Protein AF-A0A7R9MLK0-F1 (afdb_monomer)

Mean predicted aligned error: 13.43 Å

Nearest PDB structures (foldseek):
  8kgw-assembly1_A  TM=7.387E-01  e=2.659E-05  Homo sapiens
  7yub-assembly1_R  TM=7.533E-01  e=1.545E-02  Homo sapiens
  7ckr-assembly1_A  TM=6.507E-01  e=6.002E-02  Homo sapiens
  8sc1-assembly1_A  TM=6.172E-01  e=3.865E+00  Homo sapiens
  1xfh-assembly1_A  TM=1.903E-01  e=2.204E+00  Pyrococcus horikoshii OT3

Organism: NCBI:txid334625

InterPro domains:
  IPR004156 Organic anion transporter polypeptide [PF03137] (39-251)
  IPR004156 Organic anion transporter polypeptide [PTHR11388] (16-251)
  IPR036259 MFS transporter superfamily [G3DSA:1.20.1250.20] (37-250)
  IPR036259 MFS transporter superfamily [SSF103473] (40-229)

Sequence (251 aa):
MEKSDMSKKIDDCDDREGLSCGIGSWRPEWLQKYATPRVFLINFSLVAIFQGASFTYLIGSMTTLEKKYSFESKISGLILIADNISQMIINPFIGYLATKYNRPMLMAIGEMIVALACFMSAAPFFIYGANYNLNSDRIDRNVSSTSLTDSTYDLCDKTRNISAICAANERSVTKWPAVIILFAASFVNGLGYTAFYTIGLPYIDDNTSKKSSPLYLSFTASLRLLGPSLDSPDISPTDPQWVGAWWIGFV

Secondary structure (DSSP, 8-state):
-HHHHHHHHHHHHHTTTT---SBTTB--HHHHTT-SHHHHHHHHHHHHHHHHHHHHHHHHHHHHHHHHHT--HHHHHHHHHHHHHHHHHHHHHHHHHHHHS-HHHHHHHHHHHHHHHHHHHHHHHHHH-S---S--S---S----------------S-S-HHHHHHH-------HHHHHHHHHHHHHHHHHHHHHHHTHHHHHHHTS-TTTHHHHHHHHHHHHHHHHHH------TT-TTTTTTTTGGG-

Radius of gyration: 26.54 Å; Cα contacts (8 Å, |Δi|>4): 218; chains: 1; bounding box: 61×37×100 Å

Foldseek 3Di:
DVVVVVVVVVVVPVVPPQQFDDDVPGGDPVCSVQSALVNLLVVLLVVLLLVQALVVLLVVLLVLVCVVQVNDVVLVVLLQCLLVVLLVVQLVVLLVVLVVDDLVVLLVVLVVLLLVLLVLLLVVCVVCHLCNDQPPDDPDDDPDDDDDDDDDDDDDDPDDDPVVVVVPDPPRDGNVVSSVSSSVSSNSNSNSVSSSPSRSLVVLCVRDDVVCSVVSVVVSNVSSNCSNVVPDDPDDPPDPCVSVCSSVSSD

Solvent-accessible surface area (backbone atoms only — not comparable to full-atom values): 14453 Å² total; per-residue (Å²): 111,72,70,60,59,53,48,50,57,47,57,71,47,67,78,48,81,80,56,73,40,65,62,91,89,51,59,58,71,83,50,42,80,56,46,43,60,69,52,50,48,53,51,52,37,53,51,28,19,51,70,23,20,44,56,50,43,52,62,65,33,43,73,50,47,30,65,76,39,34,45,60,69,72,54,54,53,54,28,54,50,27,18,58,54,30,28,70,66,42,44,67,57,53,54,54,46,54,77,76,47,64,47,73,58,53,30,53,53,13,52,54,35,29,53,50,16,28,49,39,55,28,38,54,46,76,76,45,46,93,76,60,67,91,82,82,74,76,90,73,91,70,85,74,94,73,89,82,90,82,94,74,86,85,80,70,83,90,85,67,71,58,79,59,60,76,70,69,67,86,74,61,72,55,43,58,70,50,53,51,41,40,27,50,14,30,25,42,23,17,52,11,56,34,27,58,51,76,38,46,54,58,48,48,49,76,59,38,58,89,90,47,25,69,58,55,56,50,50,33,57,54,44,16,72,44,16,53,71,71,71,63,76,97,65,59,94,84,45,82,58,59,76,70,51,69,47,56,75,40,113

pLDDT: mean 74.74, std 20.61, range [33.25, 97.19]

Structure (mmCIF, N/CA/C/O backbone):
data_AF-A0A7R9MLK0-F1
#
_entry.id   AF-A0A7R9MLK0-F1
#
loop_
_atom_site.group_PDB
_atom_site.id
_atom_site.type_symbol
_atom_site.label_atom_id
_atom_site.label_alt_id
_atom_site.label_comp_id
_atom_site.label_asym_id
_atom_site.label_entity_id
_atom_site.label_seq_id
_atom_site.pdbx_PDB_ins_code
_atom_site.Cartn_x
_atom_site.Cartn_y
_atom_site.Cartn_z
_atom_site.occupancy
_atom_site.B_iso_or_equiv
_atom_site.auth_seq_id
_atom_site.auth_comp_id
_atom_site.auth_asym_id
_atom_site.auth_atom_id
_atom_site.pdbx_PDB_model_num
ATOM 1 N N . MET A 1 1 ? -18.825 -7.230 47.828 1.00 44.50 1 MET A N 1
ATOM 2 C CA . MET A 1 1 ? -18.645 -7.984 46.570 1.00 44.50 1 MET A CA 1
ATOM 3 C C . MET A 1 1 ? -19.661 -7.559 45.523 1.00 44.50 1 MET A C 1
ATOM 5 O O . MET A 1 1 ? -19.256 -6.919 44.574 1.00 44.50 1 MET A O 1
ATOM 9 N N . GLU A 1 2 ? -20.961 -7.776 45.714 1.00 38.81 2 GLU A N 1
ATOM 10 C CA . GLU A 1 2 ? -21.986 -7.539 44.675 1.00 38.81 2 GLU A CA 1
ATOM 11 C C . GLU A 1 2 ? -21.920 -6.172 43.946 1.00 38.81 2 GLU A C 1
ATOM 13 O O . GLU A 1 2 ? -21.944 -6.126 42.717 1.00 38.81 2 GLU A O 1
ATOM 18 N N . LYS A 1 3 ? -21.713 -5.056 44.667 1.00 35.72 3 LYS A N 1
ATOM 19 C CA . LYS A 1 3 ? -21.565 -3.723 44.044 1.00 35.72 3 LYS A CA 1
ATOM 20 C C . LYS A 1 3 ? -20.357 -3.572 43.102 1.00 35.72 3 LYS A C 1
ATOM 22 O O . LYS A 1 3 ? -20.440 -2.758 42.189 1.00 35.72 3 LYS A O 1
ATOM 27 N N . SER A 1 4 ? -19.257 -4.313 43.280 1.00 39.78 4 SER A N 1
ATOM 28 C CA . SER A 1 4 ? -18.082 -4.183 42.397 1.00 39.78 4 SER A CA 1
ATOM 29 C C . SER A 1 4 ? -18.245 -4.929 41.074 1.00 39.78 4 SER A C 1
ATOM 31 O O . SER A 1 4 ? -17.779 -4.437 40.051 1.00 39.78 4 SER A O 1
ATOM 33 N N . ASP A 1 5 ? -18.944 -6.067 41.066 1.00 43.00 5 ASP A N 1
ATOM 34 C CA . ASP A 1 5 ? -19.264 -6.769 39.814 1.00 43.00 5 ASP A CA 1
ATOM 35 C C . ASP A 1 5 ? -20.406 -6.080 39.058 1.00 43.00 5 ASP A C 1
ATOM 37 O O . ASP A 1 5 ? -20.413 -6.071 37.829 1.00 43.00 5 ASP A O 1
ATOM 41 N N . MET A 1 6 ? -21.334 -5.435 39.775 1.00 37.84 6 MET A N 1
ATOM 42 C CA . MET A 1 6 ? -22.359 -4.592 39.159 1.00 37.84 6 MET A CA 1
ATOM 43 C C . MET A 1 6 ? -21.775 -3.301 38.564 1.00 37.84 6 MET A C 1
ATOM 45 O O . MET A 1 6 ? -22.178 -2.940 37.466 1.00 37.84 6 MET A O 1
ATOM 49 N N . SER A 1 7 ? -20.788 -2.660 39.212 1.00 39.72 7 SER A N 1
ATOM 50 C CA . SER A 1 7 ? -20.049 -1.534 38.610 1.00 39.72 7 SER A CA 1
ATOM 51 C C . SER A 1 7 ? -19.341 -1.968 37.327 1.00 39.72 7 SER A C 1
ATOM 53 O O . SER A 1 7 ? -19.615 -1.407 36.276 1.00 39.72 7 SER A O 1
ATOM 55 N N . LYS A 1 8 ? -18.553 -3.055 37.376 1.00 40.47 8 LYS A N 1
ATOM 56 C CA . LYS A 1 8 ? -17.896 -3.609 36.180 1.00 40.47 8 LYS A CA 1
ATOM 57 C C . LYS A 1 8 ? -18.872 -3.925 35.052 1.00 40.47 8 LYS A C 1
ATOM 59 O O . LYS A 1 8 ? -18.554 -3.667 33.904 1.00 40.47 8 LYS A O 1
ATOM 64 N N . LYS A 1 9 ? -20.058 -4.463 35.361 1.00 33.81 9 LYS A N 1
ATOM 65 C CA . LYS A 1 9 ? -21.103 -4.728 34.360 1.00 33.81 9 LYS A CA 1
ATOM 66 C C . LYS A 1 9 ? -21.719 -3.470 33.750 1.00 33.81 9 LYS A C 1
ATOM 68 O O . LYS A 1 9 ? -22.300 -3.589 32.678 1.00 33.81 9 LYS A O 1
ATOM 73 N N . ILE A 1 10 ? -21.645 -2.325 34.422 1.00 37.59 10 ILE A N 1
ATOM 74 C CA . ILE A 1 10 ? -22.108 -1.035 33.899 1.00 37.59 10 ILE A CA 1
ATOM 75 C C . ILE A 1 10 ? -20.998 -0.413 33.042 1.00 37.59 10 ILE A C 1
ATOM 77 O O . ILE A 1 10 ? -21.270 -0.055 31.900 1.00 37.59 10 ILE A O 1
ATOM 81 N N . ASP A 1 11 ? -19.750 -0.428 33.523 1.00 37.31 11 ASP A N 1
ATOM 82 C CA . ASP A 1 11 ? -18.566 -0.008 32.758 1.00 37.31 11 ASP A CA 1
ATOM 83 C C . ASP A 1 11 ? -18.437 -0.823 31.444 1.00 37.31 11 ASP A C 1
ATOM 85 O O . ASP A 1 11 ? -18.361 -0.256 30.357 1.00 37.31 11 ASP A O 1
ATOM 89 N N . ASP A 1 12 ? -18.559 -2.159 31.512 1.00 40.62 12 ASP A N 1
ATOM 90 C CA . ASP A 1 12 ? -18.591 -3.069 30.348 1.00 40.62 12 ASP A CA 1
ATOM 91 C C . ASP A 1 12 ? -19.789 -2.818 29.400 1.00 40.62 12 ASP A C 1
ATOM 93 O O . ASP A 1 12 ? -19.849 -3.443 28.338 1.00 40.62 12 ASP A O 1
ATOM 97 N N . CYS A 1 13 ? -20.793 -2.010 29.760 1.00 38.31 13 CYS A N 1
ATOM 98 C CA . CYS A 1 13 ? -21.946 -1.709 28.898 1.00 38.31 13 CYS A CA 1
ATOM 99 C C . CYS A 1 13 ? -21.865 -0.333 28.227 1.00 38.31 13 CYS A C 1
ATOM 101 O O . CYS A 1 13 ? -22.258 -0.242 27.066 1.00 38.31 13 CYS A O 1
ATOM 103 N N . ASP A 1 14 ? -21.331 0.687 28.902 1.00 37.09 14 ASP A N 1
ATOM 104 C CA . ASP A 1 14 ? -21.212 2.053 28.361 1.00 37.09 14 ASP A CA 1
ATOM 105 C C . ASP A 1 14 ? -20.235 2.094 27.162 1.00 37.09 14 ASP A C 1
ATOM 107 O O . ASP A 1 14 ? -20.560 2.601 26.088 1.00 37.09 14 ASP A O 1
ATOM 111 N N . ASP A 1 15 ? -19.099 1.389 27.272 1.00 44.06 15 ASP A N 1
ATOM 112 C CA . ASP A 1 15 ? -18.086 1.233 26.207 1.00 44.06 15 ASP A CA 1
ATOM 113 C C . ASP A 1 15 ? -18.601 0.526 24.925 1.00 44.06 15 ASP A C 1
ATOM 115 O O . ASP A 1 15 ? -17.872 0.412 23.933 1.00 44.06 15 ASP A O 1
ATOM 119 N N . ARG A 1 16 ? -19.842 0.009 24.904 1.00 45.25 16 ARG A N 1
ATOM 120 C CA . ARG A 1 16 ? -20.379 -0.789 23.784 1.00 45.25 16 ARG A CA 1
ATOM 121 C C . ARG A 1 16 ? -21.320 -0.063 22.825 1.00 45.25 16 ARG A C 1
ATOM 123 O O . ARG A 1 16 ? -21.597 -0.630 21.768 1.00 45.25 16 ARG A O 1
ATOM 130 N N . GLU A 1 17 ? -21.749 1.172 23.088 1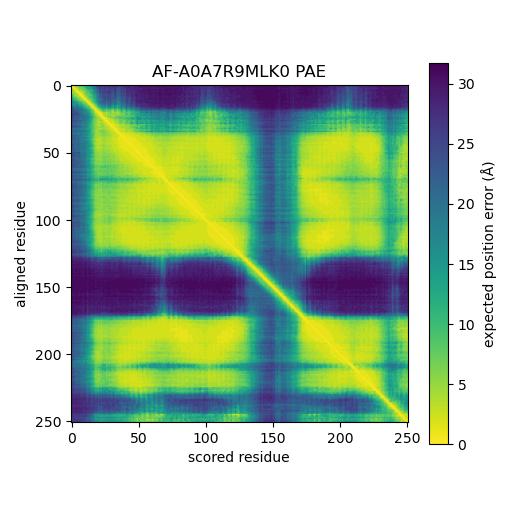.00 43.84 17 GLU A N 1
ATOM 131 C CA . GLU A 1 17 ? -22.670 1.875 22.170 1.00 43.84 17 GLU A CA 1
ATOM 132 C C . GLU A 1 17 ? -22.043 2.220 20.798 1.00 43.84 17 GLU A C 1
ATOM 134 O O . GLU A 1 17 ? -22.749 2.318 19.793 1.00 43.84 17 GLU A O 1
ATOM 139 N N . GLY A 1 18 ? -20.712 2.345 20.711 1.00 53.47 18 GLY A N 1
ATOM 140 C CA . GLY A 1 18 ? -20.010 2.685 19.462 1.00 53.47 18 GLY A CA 1
ATOM 141 C C . GLY A 1 18 ? -19.695 1.508 18.521 1.00 53.47 18 GLY A C 1
ATOM 142 O O . GLY A 1 18 ? -19.463 1.711 17.325 1.00 53.47 18 GLY A O 1
ATOM 143 N N . LEU A 1 19 ? -19.672 0.269 19.023 1.00 61.84 19 LEU A N 1
ATOM 144 C CA . LEU A 1 19 ? -19.097 -0.885 18.316 1.00 61.84 19 LEU A CA 1
ATOM 145 C C . LEU A 1 19 ? -20.140 -1.638 17.476 1.00 61.84 19 LEU A C 1
ATOM 147 O O . LEU A 1 19 ? -20.637 -2.693 17.862 1.00 61.84 19 LEU A O 1
ATOM 151 N N . SER A 1 20 ? -20.440 -1.112 16.284 1.00 67.31 20 SER A N 1
ATOM 152 C CA . SER A 1 20 ? -21.319 -1.768 15.302 1.00 67.31 20 SER A CA 1
ATOM 153 C C . SER A 1 20 ? -20.620 -2.024 13.960 1.00 67.31 20 SER A C 1
ATOM 155 O O . SER A 1 20 ? -20.114 -1.107 13.310 1.00 67.31 20 SER A O 1
ATOM 157 N N . CYS A 1 21 ? -20.611 -3.284 13.521 1.00 70.44 21 CYS A N 1
ATOM 158 C CA . CYS A 1 21 ? -20.049 -3.705 12.238 1.00 70.44 21 CYS A CA 1
ATOM 159 C C . CYS A 1 21 ? -21.105 -3.674 11.123 1.00 70.44 21 CYS A C 1
ATOM 161 O O . CYS A 1 21 ? -22.255 -4.075 11.307 1.00 70.44 21 CYS A O 1
ATOM 163 N N . GLY A 1 22 ? -20.712 -3.226 9.934 1.00 74.81 22 GLY A N 1
ATOM 164 C CA . GLY A 1 22 ? -21.587 -3.166 8.766 1.00 74.81 22 GLY A CA 1
ATOM 165 C C . GLY A 1 22 ? -21.087 -2.181 7.717 1.00 74.81 22 GLY A C 1
ATOM 166 O O . GLY A 1 22 ? -20.106 -1.471 7.935 1.00 74.81 22 GLY A O 1
ATOM 167 N N . ILE A 1 23 ? -21.778 -2.136 6.580 1.00 77.94 23 ILE A N 1
ATOM 168 C CA . ILE A 1 23 ? -21.463 -1.259 5.448 1.00 77.94 23 ILE A CA 1
ATOM 169 C C . ILE A 1 23 ? -22.667 -0.343 5.227 1.00 77.94 23 ILE A C 1
ATOM 171 O O . ILE A 1 23 ? -23.717 -0.771 4.745 1.00 77.94 23 ILE A O 1
ATOM 175 N N . GLY A 1 24 ? -22.534 0.921 5.640 1.00 74.62 24 GLY A N 1
ATOM 176 C CA . GLY A 1 24 ? -23.628 1.895 5.623 1.00 74.62 24 GLY A CA 1
ATOM 177 C C . GLY A 1 24 ? -24.851 1.408 6.412 1.00 74.62 24 GLY A C 1
ATOM 178 O O . GLY A 1 24 ? -24.785 1.208 7.629 1.00 74.62 24 GLY A O 1
ATOM 179 N N . SER A 1 25 ? -25.966 1.217 5.703 1.00 75.75 25 SER A N 1
ATOM 180 C CA . SER A 1 25 ? -27.234 0.715 6.249 1.00 75.75 25 SER A CA 1
ATOM 181 C C . SER A 1 25 ? -27.281 -0.810 6.429 1.00 75.75 25 SER A C 1
ATOM 183 O O . SER A 1 25 ? -28.165 -1.301 7.126 1.00 75.75 25 SER A O 1
ATOM 185 N N . TRP A 1 26 ? -26.363 -1.580 5.829 1.00 79.94 26 TRP A N 1
ATOM 186 C CA . TRP A 1 26 ? -26.359 -3.042 5.945 1.00 79.94 26 TRP A CA 1
ATOM 187 C C . TRP A 1 26 ? -25.566 -3.492 7.176 1.00 79.94 26 TRP A C 1
ATOM 189 O O . TRP A 1 26 ? -24.339 -3.386 7.217 1.00 79.94 26 TRP A O 1
ATOM 199 N N . ARG A 1 27 ? -26.284 -3.967 8.201 1.00 82.19 27 ARG A N 1
ATOM 200 C CA . ARG A 1 27 ? -25.758 -4.272 9.546 1.00 82.19 27 ARG A CA 1
ATOM 201 C C . ARG A 1 27 ? -26.288 -5.618 10.081 1.00 82.19 27 ARG A C 1
ATOM 203 O O . ARG A 1 27 ? -27.023 -5.626 11.066 1.00 82.19 27 ARG A O 1
ATOM 210 N N . PRO A 1 28 ? -25.974 -6.760 9.444 1.00 85.31 28 PRO A N 1
ATOM 211 C CA . PRO A 1 28 ? -26.537 -8.052 9.836 1.00 85.31 28 PRO A CA 1
ATOM 212 C C . PRO A 1 28 ? -26.060 -8.507 11.227 1.00 85.31 28 PRO A C 1
ATOM 214 O O . PRO A 1 28 ? -24.898 -8.328 11.590 1.00 85.31 28 PRO A O 1
ATOM 217 N N . GLU A 1 29 ? -26.947 -9.145 11.995 1.00 79.75 29 GLU A N 1
ATOM 218 C CA . GLU A 1 29 ? -26.699 -9.535 13.396 1.00 79.75 29 GLU A CA 1
ATOM 219 C C . GLU A 1 29 ? -25.495 -10.474 13.567 1.00 79.75 29 GLU A C 1
ATOM 221 O O . GLU A 1 29 ? -24.701 -10.310 14.494 1.00 79.75 29 GLU A O 1
ATOM 226 N N . TRP A 1 30 ? -25.300 -11.414 12.634 1.00 82.81 30 TRP A N 1
ATOM 227 C CA . TRP A 1 30 ? -24.172 -12.353 12.666 1.00 82.81 30 TRP A CA 1
ATOM 228 C C . TRP A 1 30 ? -22.807 -11.653 12.604 1.00 82.81 30 TRP A C 1
ATOM 230 O O . TRP A 1 30 ? -21.832 -12.175 13.144 1.00 82.81 30 TRP A O 1
ATOM 240 N N . LEU A 1 31 ? -22.738 -10.463 11.996 1.00 81.25 31 LEU A N 1
ATOM 241 C CA . LEU A 1 31 ? -21.516 -9.668 11.895 1.00 81.25 31 LEU A CA 1
ATOM 242 C C . LEU A 1 31 ? -21.253 -8.862 13.180 1.00 81.25 31 LEU A C 1
ATOM 244 O O . LEU A 1 31 ? -20.094 -8.655 13.534 1.00 81.25 31 LEU A O 1
ATOM 248 N N . GLN A 1 32 ? -22.293 -8.490 13.940 1.00 82.00 32 GLN A N 1
ATOM 249 C CA . GLN A 1 32 ? -22.129 -7.796 15.232 1.00 82.00 32 GLN A CA 1
ATOM 250 C C . GLN A 1 32 ? -21.389 -8.658 16.264 1.00 82.00 32 GLN A C 1
ATOM 252 O O . GLN A 1 32 ? -20.657 -8.137 17.100 1.00 82.00 32 GLN A O 1
ATOM 257 N N . LYS A 1 33 ? -21.481 -9.991 16.155 1.00 81.62 33 LYS A N 1
ATOM 258 C CA . LYS A 1 33 ? -20.702 -10.937 16.975 1.00 81.62 33 LYS A CA 1
ATOM 259 C C . LYS A 1 33 ? -19.180 -10.740 16.854 1.00 81.62 33 LYS A C 1
ATOM 261 O O . LYS A 1 33 ? -18.440 -11.139 17.751 1.00 81.62 33 LYS A O 1
ATOM 266 N N . TYR A 1 34 ? -18.716 -10.122 15.767 1.00 81.62 34 TYR A N 1
ATOM 267 C CA . TYR A 1 34 ? -17.307 -9.835 15.497 1.00 81.62 34 TYR A CA 1
ATOM 268 C C . TYR A 1 34 ? -16.897 -8.391 15.837 1.00 81.62 34 TYR A C 1
ATOM 270 O O . TYR A 1 34 ? -15.714 -8.068 15.731 1.00 81.62 34 TYR A O 1
ATOM 278 N N . ALA A 1 35 ? -17.823 -7.542 16.304 1.00 80.44 35 ALA A N 1
ATOM 279 C CA . ALA A 1 35 ? -17.584 -6.141 16.666 1.00 80.44 35 ALA A CA 1
ATOM 280 C C . ALA A 1 35 ? -16.815 -5.999 17.996 1.00 80.44 35 ALA A C 1
ATOM 282 O O . ALA A 1 35 ? -17.323 -5.493 18.993 1.00 80.44 35 ALA A O 1
ATOM 283 N N . THR A 1 36 ? -15.570 -6.480 18.030 1.00 84.62 36 THR A N 1
ATOM 284 C CA . THR A 1 36 ? -14.696 -6.412 19.211 1.00 84.62 36 THR A CA 1
ATOM 285 C C . THR A 1 36 ? -13.302 -5.891 18.844 1.00 84.62 36 THR A C 1
ATOM 287 O O . THR A 1 36 ? -12.779 -6.249 17.781 1.00 84.62 36 THR A O 1
ATOM 290 N N . PRO A 1 37 ? -12.626 -5.134 19.732 1.00 82.00 37 PRO A N 1
ATOM 291 C CA . PRO A 1 37 ? -11.263 -4.655 19.482 1.00 82.00 37 PRO A CA 1
ATOM 292 C C . PRO A 1 37 ? -10.248 -5.776 19.215 1.00 82.00 37 PRO A C 1
ATOM 294 O O . PRO A 1 37 ? -9.284 -5.577 18.484 1.00 82.00 37 PRO A O 1
ATOM 297 N N . ARG A 1 38 ? -10.486 -6.987 19.746 1.00 85.50 38 ARG A N 1
ATOM 298 C CA . ARG A 1 38 ? -9.644 -8.172 19.497 1.00 85.50 38 ARG A CA 1
ATOM 299 C C . ARG A 1 38 ? -9.708 -8.635 18.040 1.00 85.50 38 ARG A C 1
ATOM 301 O O . ARG A 1 38 ? -8.675 -8.955 17.463 1.00 85.50 38 ARG A O 1
ATOM 308 N N . VAL A 1 39 ? -10.901 -8.653 17.442 1.00 88.38 39 VAL A N 1
ATOM 309 C CA . VAL A 1 39 ? -11.068 -9.009 16.023 1.00 88.38 39 VAL A CA 1
ATOM 310 C C . VAL A 1 39 ? -10.510 -7.904 15.129 1.00 88.38 39 VAL A C 1
ATOM 312 O O . VAL A 1 39 ? -9.838 -8.222 14.148 1.00 88.38 39 VAL A O 1
ATOM 315 N N . PHE A 1 40 ? -10.697 -6.627 15.489 1.00 88.94 40 PHE A N 1
ATOM 316 C CA . PHE A 1 40 ? -10.033 -5.529 14.781 1.00 88.94 40 PHE A CA 1
ATOM 317 C C . PHE A 1 40 ? -8.509 -5.696 14.803 1.00 88.94 40 PHE A C 1
ATOM 319 O O . PHE A 1 40 ? -7.893 -5.664 13.747 1.00 88.94 40 PHE A O 1
ATOM 326 N N . LEU A 1 41 ? -7.908 -5.948 15.971 1.00 89.94 41 LEU A N 1
ATOM 327 C CA . LEU A 1 41 ? -6.461 -6.126 16.116 1.00 89.94 41 LEU A CA 1
ATOM 328 C C . LEU A 1 41 ? -5.919 -7.268 15.249 1.00 89.94 41 LEU A C 1
ATOM 330 O O . LEU A 1 41 ? -4.881 -7.095 14.616 1.00 89.94 41 LEU A O 1
ATOM 334 N N . ILE A 1 42 ? -6.613 -8.411 15.185 1.00 91.12 42 ILE A N 1
ATOM 335 C CA . ILE A 1 42 ? -6.210 -9.540 14.329 1.00 91.12 42 ILE A CA 1
ATOM 336 C C . ILE A 1 42 ? -6.224 -9.127 12.851 1.00 91.12 42 ILE A C 1
ATOM 338 O O . ILE A 1 42 ? -5.253 -9.380 12.144 1.00 91.12 42 ILE A O 1
ATOM 342 N N . ASN A 1 43 ? -7.274 -8.439 12.392 1.00 91.62 43 ASN A N 1
ATOM 343 C CA . ASN A 1 43 ? -7.345 -7.947 11.013 1.00 91.62 43 ASN A CA 1
ATOM 344 C C . ASN A 1 43 ? -6.282 -6.873 10.738 1.00 91.62 43 ASN A C 1
ATOM 346 O O . ASN A 1 43 ? -5.593 -6.953 9.730 1.00 91.62 43 ASN A O 1
ATOM 350 N N . PHE A 1 44 ? -6.079 -5.926 11.656 1.00 92.44 44 PHE A N 1
ATOM 351 C CA . PHE A 1 44 ? -5.038 -4.902 11.558 1.00 92.44 44 PHE A CA 1
ATOM 352 C C . PHE A 1 44 ? -3.631 -5.517 11.521 1.00 92.44 44 PHE A C 1
ATOM 354 O O . PHE A 1 44 ? -2.787 -5.058 10.764 1.00 92.44 44 PHE A O 1
ATOM 361 N N . SER A 1 45 ? -3.394 -6.601 12.267 1.00 92.06 45 SER A N 1
ATOM 362 C CA . SER A 1 45 ? -2.135 -7.358 12.244 1.00 92.06 45 SER A CA 1
ATOM 363 C C . SER A 1 45 ? -1.936 -8.152 10.949 1.00 92.06 45 SER A C 1
ATOM 365 O O . SER A 1 45 ? -0.812 -8.253 10.469 1.00 92.06 45 SER A O 1
ATOM 367 N N . LEU A 1 46 ? -3.006 -8.697 10.359 1.00 92.12 46 LEU A N 1
ATOM 368 C CA . LEU A 1 46 ? -2.951 -9.349 9.046 1.00 92.12 46 LEU A CA 1
ATOM 369 C C . LEU A 1 46 ? -2.675 -8.330 7.938 1.00 92.12 46 LEU A C 1
ATOM 371 O O . LEU A 1 46 ? -1.748 -8.523 7.157 1.00 92.12 46 LEU A O 1
ATOM 375 N N . VAL A 1 47 ? -3.400 -7.207 7.926 1.00 92.94 47 VAL A N 1
ATOM 376 C CA . VAL A 1 47 ? -3.086 -6.066 7.056 1.00 92.94 47 VAL A CA 1
ATOM 377 C C . VAL A 1 47 ? -1.639 -5.632 7.287 1.00 92.94 47 VAL A C 1
ATOM 379 O O . VAL A 1 47 ? -0.919 -5.468 6.315 1.00 92.94 47 VAL A O 1
ATOM 382 N N . ALA A 1 48 ? -1.158 -5.567 8.536 1.00 92.50 48 ALA A N 1
ATOM 383 C CA . ALA A 1 48 ? 0.216 -5.173 8.860 1.00 92.50 48 ALA A CA 1
ATOM 384 C C . ALA A 1 48 ? 1.295 -6.054 8.218 1.00 92.50 48 ALA A C 1
ATOM 386 O O . ALA A 1 48 ? 2.370 -5.550 7.897 1.00 92.50 48 ALA A O 1
ATOM 387 N N . ILE A 1 49 ? 1.008 -7.336 7.995 1.00 91.31 49 ILE A N 1
ATOM 388 C CA . ILE A 1 49 ? 1.897 -8.276 7.307 1.00 91.31 49 ILE A CA 1
ATOM 389 C C . ILE A 1 49 ? 1.970 -7.941 5.807 1.00 91.31 49 ILE A C 1
ATOM 391 O O . ILE A 1 49 ? 3.073 -7.772 5.288 1.00 91.31 49 ILE A O 1
ATOM 395 N N . PHE A 1 50 ? 0.836 -7.732 5.128 1.00 90.00 50 PHE A N 1
ATOM 396 C CA . PHE A 1 50 ? 0.802 -7.308 3.715 1.00 90.00 50 PHE A CA 1
ATOM 397 C C . PHE A 1 50 ? 1.387 -5.890 3.519 1.00 90.00 50 PHE A C 1
ATOM 399 O O . PHE A 1 50 ? 2.249 -5.674 2.669 1.00 90.00 50 PHE A O 1
ATOM 406 N N . GLN A 1 51 ? 1.033 -4.964 4.415 1.00 90.00 51 GLN A N 1
ATOM 407 C CA . GLN A 1 51 ? 1.594 -3.617 4.627 1.00 90.00 51 GLN A CA 1
ATOM 408 C C . GLN A 1 51 ? 3.124 -3.641 4.836 1.00 90.00 51 GLN A C 1
ATOM 410 O O . GLN A 1 51 ? 3.795 -2.619 4.672 1.00 90.00 51 GLN A O 1
ATOM 415 N N . GLY A 1 52 ? 3.711 -4.782 5.214 1.00 88.56 52 GLY A N 1
ATOM 416 C CA . GLY A 1 52 ? 5.155 -5.039 5.202 1.00 88.56 52 GLY A CA 1
ATOM 417 C C . GLY A 1 52 ? 5.648 -5.626 3.879 1.00 88.56 52 GLY A C 1
ATOM 418 O O . GLY A 1 52 ? 6.527 -5.044 3.244 1.00 88.56 52 GLY A O 1
ATOM 419 N N . ALA A 1 53 ? 5.062 -6.752 3.462 1.00 87.69 53 ALA A N 1
ATOM 420 C CA . ALA A 1 53 ? 5.456 -7.518 2.280 1.00 87.69 53 ALA A CA 1
ATOM 421 C C . ALA A 1 53 ? 5.510 -6.655 1.010 1.00 87.69 53 ALA A C 1
ATOM 423 O O . ALA A 1 53 ? 6.585 -6.487 0.437 1.00 87.69 53 ALA A O 1
ATOM 424 N N . SER A 1 54 ? 4.399 -6.017 0.624 1.00 87.56 54 SER A N 1
ATOM 425 C CA . SER A 1 54 ? 4.306 -5.252 -0.629 1.00 87.56 54 SER A CA 1
ATOM 426 C C . SER A 1 54 ? 5.236 -4.031 -0.659 1.00 87.56 54 SER A C 1
ATOM 428 O O . SER A 1 54 ? 5.736 -3.660 -1.719 1.00 87.56 54 SER A O 1
ATOM 430 N N . PHE A 1 55 ? 5.535 -3.430 0.500 1.00 88.06 55 PHE A N 1
ATOM 431 C CA . PHE A 1 55 ? 6.487 -2.319 0.610 1.00 88.06 55 PHE A CA 1
ATOM 432 C C . PHE A 1 55 ? 7.931 -2.776 0.352 1.00 88.06 55 PHE A C 1
ATOM 434 O O . PHE A 1 55 ? 8.648 -2.173 -0.449 1.00 88.06 55 PHE A O 1
ATOM 441 N N . THR A 1 56 ? 8.363 -3.872 0.983 1.00 87.94 56 THR A N 1
ATOM 442 C CA . THR A 1 56 ? 9.696 -4.441 0.732 1.00 87.94 56 THR A CA 1
ATOM 443 C C . THR A 1 56 ? 9.801 -5.039 -0.669 1.00 87.94 56 THR A C 1
ATOM 445 O O . THR A 1 56 ? 10.852 -4.907 -1.293 1.00 87.94 56 THR A O 1
ATOM 448 N N . TYR A 1 57 ? 8.727 -5.628 -1.198 1.00 85.88 57 TYR A N 1
ATOM 449 C CA . TYR A 1 57 ? 8.684 -6.163 -2.558 1.00 85.88 57 TYR A CA 1
ATOM 450 C C . TYR A 1 57 ? 8.817 -5.060 -3.617 1.00 85.88 57 TYR A C 1
ATOM 452 O O . TYR A 1 57 ? 9.606 -5.197 -4.556 1.00 85.88 57 TYR A O 1
ATOM 460 N N . LEU A 1 58 ? 8.149 -3.915 -3.428 1.00 85.12 58 LEU A N 1
ATOM 461 C CA . LEU A 1 5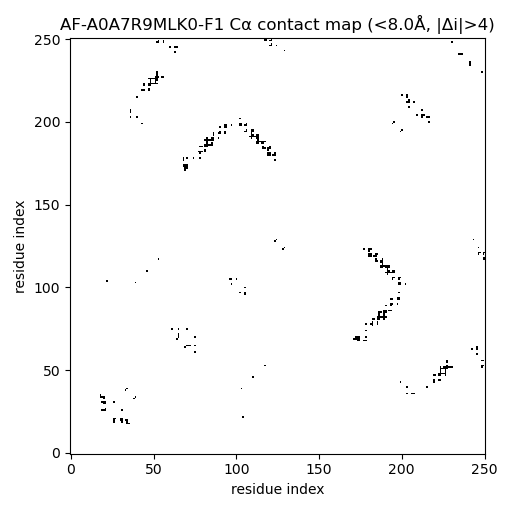8 ? 8.333 -2.727 -4.268 1.00 85.12 58 LEU A CA 1
ATOM 462 C C . LEU A 1 58 ? 9.793 -2.252 -4.253 1.00 85.12 58 LEU A C 1
ATOM 464 O O . LEU A 1 58 ? 10.384 -2.051 -5.309 1.00 85.12 58 LEU A O 1
ATOM 468 N N . ILE A 1 59 ? 10.411 -2.133 -3.075 1.00 87.81 59 ILE A N 1
ATOM 469 C CA . ILE A 1 59 ? 11.813 -1.696 -2.953 1.00 87.81 59 ILE A CA 1
ATOM 470 C C . ILE A 1 59 ? 12.786 -2.718 -3.567 1.00 87.81 59 ILE A C 1
ATOM 472 O O . ILE A 1 59 ? 13.713 -2.326 -4.275 1.00 87.81 59 ILE A O 1
ATOM 476 N N . GLY A 1 60 ? 12.571 -4.018 -3.350 1.00 86.06 60 GLY A N 1
ATOM 477 C CA . GLY A 1 60 ? 13.399 -5.084 -3.924 1.00 86.06 60 GLY A CA 1
ATOM 478 C C . GLY A 1 60 ? 13.307 -5.153 -5.452 1.00 86.06 60 GLY A C 1
ATOM 479 O O . GLY A 1 60 ? 14.324 -5.304 -6.133 1.00 86.06 60 GLY A O 1
ATOM 480 N N . SER A 1 61 ? 12.105 -4.972 -6.004 1.00 85.62 61 SER A N 1
ATOM 481 C CA . SER A 1 61 ? 11.861 -4.991 -7.451 1.00 85.62 61 SER A CA 1
ATOM 482 C C . SER A 1 61 ? 12.342 -3.732 -8.186 1.00 85.62 61 SER A C 1
ATOM 484 O O . SER A 1 61 ? 12.595 -3.823 -9.388 1.00 85.62 61 SER A O 1
ATOM 486 N N . MET A 1 62 ? 12.568 -2.591 -7.514 1.00 87.50 62 MET A N 1
ATOM 487 C CA . MET A 1 62 ? 13.017 -1.341 -8.164 1.00 87.50 62 MET A CA 1
ATOM 488 C C . MET A 1 62 ? 14.256 -1.517 -9.051 1.00 87.50 62 MET A C 1
ATOM 490 O O . MET A 1 62 ? 14.238 -1.087 -10.201 1.00 87.50 62 MET A O 1
ATOM 494 N N . THR A 1 63 ? 15.302 -2.208 -8.587 1.00 86.12 63 THR A N 1
ATOM 495 C CA . THR A 1 63 ? 16.532 -2.400 -9.394 1.00 86.12 63 THR A CA 1
ATOM 496 C C . THR A 1 63 ? 16.334 -3.312 -10.614 1.00 86.12 63 THR A C 1
ATOM 498 O O . THR A 1 63 ? 17.136 -3.296 -11.553 1.00 86.12 63 THR A O 1
ATOM 501 N N . THR A 1 64 ? 15.257 -4.102 -10.624 1.00 85.38 64 THR A N 1
ATOM 502 C CA . THR A 1 64 ? 14.808 -4.905 -11.769 1.00 85.38 64 THR A CA 1
ATOM 503 C C . THR A 1 64 ? 13.930 -4.073 -12.704 1.00 85.38 64 THR A C 1
ATOM 505 O O . THR A 1 64 ? 14.085 -4.163 -13.922 1.00 85.38 64 THR A O 1
ATOM 508 N N . LEU A 1 65 ? 13.067 -3.208 -12.160 1.00 85.56 65 LEU A N 1
ATOM 509 C CA . LEU A 1 65 ? 12.245 -2.257 -12.915 1.00 85.56 65 LEU A CA 1
ATOM 510 C C . LEU A 1 65 ? 13.096 -1.226 -13.671 1.00 85.56 65 LEU A C 1
ATOM 512 O O . LEU A 1 65 ? 12.859 -1.017 -14.860 1.00 85.56 65 LEU A O 1
ATOM 516 N N . GLU A 1 66 ? 14.121 -0.659 -13.026 1.00 86.81 66 GLU A N 1
ATOM 517 C CA . GLU A 1 66 ? 15.122 0.230 -13.639 1.00 86.81 66 GLU A CA 1
ATOM 518 C C . GLU A 1 66 ? 15.725 -0.393 -14.899 1.00 86.81 66 GLU A C 1
ATOM 520 O O . GLU A 1 66 ? 15.722 0.214 -15.970 1.00 86.81 66 GLU A O 1
ATOM 525 N N . LYS A 1 67 ? 16.191 -1.644 -14.787 1.00 83.94 67 LYS A N 1
ATOM 526 C CA . LYS A 1 67 ? 16.795 -2.396 -15.894 1.00 83.94 67 LYS A CA 1
ATOM 527 C C . LYS A 1 67 ? 15.760 -2.749 -16.965 1.00 83.94 67 LYS A C 1
ATOM 529 O O . LYS A 1 67 ? 16.019 -2.524 -18.146 1.00 83.94 67 LYS A O 1
ATOM 534 N N . LYS A 1 68 ? 14.582 -3.258 -16.575 1.00 79.81 68 LYS A N 1
ATOM 535 C CA . LYS A 1 68 ? 13.534 -3.711 -17.511 1.00 79.81 68 LYS A CA 1
ATOM 536 C C . LYS A 1 68 ? 12.889 -2.562 -18.291 1.00 79.81 68 LYS A C 1
ATOM 538 O O . LYS A 1 68 ? 12.541 -2.758 -19.448 1.00 79.81 68 LYS A O 1
ATOM 543 N N . TYR A 1 69 ? 12.726 -1.383 -17.701 1.00 82.75 69 TYR A N 1
ATOM 544 C CA . TYR A 1 69 ? 12.103 -0.227 -18.364 1.00 82.75 69 TYR A CA 1
ATOM 545 C C . TYR A 1 69 ? 13.097 0.891 -18.717 1.00 82.75 69 TYR A C 1
ATOM 547 O O . TYR A 1 69 ? 12.698 1.924 -19.264 1.00 82.75 69 TYR A O 1
ATOM 555 N N . SER A 1 70 ? 14.387 0.652 -18.466 1.00 82.94 70 SER A N 1
ATOM 556 C CA . SER A 1 70 ? 15.523 1.489 -18.869 1.00 82.94 70 SER A CA 1
ATOM 557 C C . SER A 1 70 ? 15.403 2.940 -18.388 1.00 82.94 70 SER A C 1
ATOM 559 O O . SER A 1 70 ? 15.544 3.893 -19.160 1.00 82.94 70 SER A O 1
ATOM 561 N N . PHE A 1 71 ? 15.090 3.114 -17.102 1.00 85.44 71 PHE A N 1
ATOM 562 C CA . PHE A 1 71 ? 15.054 4.424 -16.453 1.00 85.44 71 PHE A CA 1
ATOM 563 C C . PHE A 1 71 ? 16.222 4.616 -15.480 1.00 85.44 71 PHE A C 1
ATOM 565 O O . PHE A 1 71 ? 16.641 3.693 -14.789 1.00 85.44 71 PHE A O 1
ATOM 572 N N . GLU A 1 72 ? 16.749 5.841 -15.447 1.00 88.12 72 GLU A N 1
ATOM 573 C CA . GLU A 1 72 ? 17.786 6.277 -14.507 1.00 88.12 72 GLU A CA 1
ATOM 574 C C . GLU A 1 72 ? 17.258 6.232 -13.063 1.00 88.12 72 GLU A C 1
ATOM 576 O O . GLU A 1 72 ? 16.108 6.602 -12.824 1.00 88.12 72 GLU A O 1
ATOM 581 N N . SER A 1 73 ? 18.101 5.894 -12.079 1.00 90.25 73 SER A N 1
ATOM 582 C CA . SER A 1 73 ? 17.704 5.803 -10.661 1.00 90.25 73 SER A CA 1
ATOM 583 C C . SER A 1 73 ? 17.115 7.088 -10.060 1.00 90.25 73 SER A C 1
ATOM 585 O O . SER A 1 73 ? 16.376 7.052 -9.074 1.00 90.25 73 SER A O 1
ATOM 587 N N . LYS A 1 74 ? 17.365 8.241 -10.691 1.00 93.06 74 LYS A N 1
ATOM 588 C CA . LYS A 1 74 ? 16.680 9.508 -10.403 1.00 93.06 74 LYS A CA 1
ATOM 589 C C . LYS A 1 74 ? 15.159 9.406 -10.585 1.00 93.06 74 LYS A C 1
ATOM 591 O O . LYS A 1 74 ? 14.408 9.987 -9.806 1.00 93.06 74 LYS A O 1
ATOM 596 N N . ILE A 1 75 ? 14.704 8.663 -11.593 1.00 93.06 75 ILE A N 1
ATOM 597 C CA . ILE A 1 75 ? 13.288 8.392 -11.862 1.00 93.06 75 ILE A CA 1
ATOM 598 C C . ILE A 1 75 ? 12.721 7.418 -10.823 1.00 93.06 75 ILE A C 1
ATOM 600 O O . ILE A 1 75 ? 11.619 7.651 -10.339 1.00 93.06 75 ILE A O 1
ATOM 604 N N . SER A 1 76 ? 13.482 6.406 -10.392 1.00 92.44 76 SER A N 1
ATOM 605 C CA . SER A 1 76 ? 13.109 5.509 -9.282 1.00 92.44 76 SER A CA 1
ATOM 606 C C . SER A 1 76 ? 12.834 6.288 -7.998 1.00 92.44 76 SER A C 1
ATOM 608 O O . SER A 1 76 ? 11.811 6.083 -7.351 1.00 92.44 76 SER A O 1
ATOM 610 N N . GLY A 1 77 ? 13.701 7.251 -7.664 1.00 93.12 77 GLY A N 1
ATOM 611 C CA . GLY A 1 77 ? 13.498 8.154 -6.527 1.00 93.12 77 GLY A CA 1
ATOM 612 C C . GLY A 1 77 ? 12.226 9.004 -6.647 1.00 93.12 77 GLY A C 1
ATOM 613 O O . GLY A 1 77 ? 11.539 9.210 -5.649 1.00 93.12 77 GLY A O 1
ATOM 614 N N . LEU A 1 78 ? 11.872 9.443 -7.861 1.00 94.31 78 LEU A N 1
ATOM 615 C CA . LEU A 1 78 ? 10.623 10.168 -8.131 1.00 94.31 78 LEU A CA 1
ATOM 616 C C . LEU A 1 78 ? 9.379 9.263 -8.071 1.00 94.31 78 LEU A C 1
ATOM 618 O O . LEU A 1 78 ? 8.336 9.716 -7.609 1.00 94.31 78 LEU A O 1
ATOM 622 N N . ILE A 1 79 ? 9.478 7.999 -8.497 1.00 94.50 79 ILE A N 1
ATOM 623 C CA . ILE A 1 79 ? 8.408 6.996 -8.354 1.00 94.50 79 ILE A CA 1
ATOM 624 C C . ILE A 1 79 ? 8.182 6.662 -6.877 1.00 94.50 79 ILE A C 1
ATOM 626 O O . ILE A 1 79 ? 7.035 6.544 -6.458 1.00 94.50 79 ILE A O 1
ATOM 630 N N . LEU A 1 80 ? 9.249 6.519 -6.086 1.00 93.00 80 LEU A N 1
ATOM 631 C CA . LEU A 1 80 ? 9.138 6.227 -4.658 1.00 93.00 80 LEU A CA 1
ATOM 632 C C . LEU A 1 80 ? 8.529 7.412 -3.899 1.00 93.00 80 LEU A C 1
ATOM 634 O O . LEU A 1 80 ? 7.487 7.240 -3.286 1.00 93.00 80 LEU A O 1
ATOM 638 N N . ILE A 1 81 ? 9.081 8.629 -4.009 1.00 95.62 81 ILE A N 1
ATOM 639 C CA . ILE A 1 81 ? 8.609 9.798 -3.231 1.00 95.62 81 ILE A CA 1
ATOM 640 C C . ILE A 1 81 ? 7.150 10.213 -3.521 1.00 95.62 81 ILE A C 1
ATOM 642 O O . ILE A 1 81 ? 6.560 10.980 -2.757 1.00 95.62 81 ILE A O 1
ATOM 646 N N . ALA A 1 82 ? 6.544 9.705 -4.599 1.00 96.12 82 ALA A N 1
ATOM 647 C CA . ALA A 1 82 ? 5.136 9.919 -4.923 1.00 96.12 82 ALA A CA 1
ATOM 648 C C . ALA A 1 82 ? 4.186 9.454 -3.801 1.00 96.12 82 ALA A C 1
ATOM 650 O O . ALA A 1 82 ? 3.160 10.103 -3.571 1.00 96.12 82 ALA A O 1
ATOM 651 N N . ASP A 1 83 ? 4.535 8.390 -3.067 1.00 94.88 83 ASP A N 1
ATOM 652 C CA . ASP A 1 83 ? 3.725 7.906 -1.945 1.00 94.88 83 ASP A CA 1
ATOM 653 C C . ASP A 1 83 ? 3.705 8.934 -0.798 1.00 94.88 83 ASP A C 1
ATOM 655 O O . ASP A 1 83 ? 2.633 9.324 -0.340 1.00 94.88 83 ASP A O 1
ATOM 659 N N . ASN A 1 84 ? 4.864 9.465 -0.413 1.00 95.06 84 ASN A N 1
ATOM 660 C CA . ASN A 1 84 ? 5.048 10.475 0.626 1.00 95.06 84 ASN A CA 1
ATOM 661 C C . ASN A 1 84 ? 4.344 11.793 0.261 1.00 95.06 84 ASN A C 1
ATOM 663 O O . ASN A 1 84 ? 3.686 12.399 1.107 1.00 95.06 84 ASN A O 1
ATOM 667 N N . ILE A 1 85 ? 4.420 12.218 -1.007 1.00 96.62 85 ILE A N 1
ATOM 668 C CA . ILE A 1 85 ? 3.698 13.403 -1.502 1.00 96.62 85 ILE A CA 1
ATOM 669 C C . ILE A 1 85 ? 2.183 13.205 -1.350 1.00 96.62 85 ILE A C 1
ATOM 671 O O . ILE A 1 85 ? 1.498 14.087 -0.831 1.00 96.62 85 ILE A O 1
ATOM 675 N N . SER A 1 86 ? 1.655 12.044 -1.752 1.00 96.69 86 SER A N 1
ATOM 676 C CA . SER A 1 86 ? 0.225 11.747 -1.609 1.00 96.69 86 SER A CA 1
ATOM 677 C C . SER A 1 86 ? -0.214 11.689 -0.136 1.00 96.69 86 SER A C 1
ATOM 679 O O . SER A 1 86 ? -1.249 12.265 0.203 1.00 96.69 86 SER A O 1
ATOM 681 N N . GLN A 1 87 ? 0.613 11.112 0.750 1.00 96.12 87 GLN A N 1
ATOM 682 C CA . GLN A 1 87 ? 0.388 11.058 2.198 1.00 96.12 87 GLN A CA 1
ATOM 683 C C . GLN A 1 87 ? 0.283 12.469 2.795 1.00 96.12 87 GLN A C 1
ATOM 685 O O . GLN A 1 87 ? -0.684 12.774 3.494 1.00 96.12 87 GLN A O 1
ATOM 690 N N . MET A 1 88 ? 1.221 13.369 2.471 1.00 95.75 88 MET A N 1
ATOM 691 C CA . MET A 1 88 ? 1.183 14.763 2.940 1.00 95.75 88 MET A CA 1
ATOM 692 C C . MET A 1 88 ? -0.079 15.512 2.486 1.00 95.75 88 MET A C 1
ATOM 694 O O . MET A 1 88 ? -0.599 16.334 3.241 1.00 95.75 88 MET A O 1
ATOM 698 N N . ILE A 1 89 ? -0.586 15.222 1.283 1.00 96.12 89 ILE A N 1
ATOM 699 C CA . ILE A 1 89 ? -1.811 15.835 0.751 1.00 96.12 89 ILE A CA 1
ATOM 700 C C . ILE A 1 89 ? -3.059 15.284 1.454 1.00 96.12 89 ILE A C 1
ATOM 702 O O . ILE A 1 89 ? -3.922 16.062 1.854 1.00 96.12 89 ILE A O 1
ATOM 706 N N . ILE A 1 90 ? -3.181 13.961 1.604 1.00 96.56 90 ILE A N 1
ATOM 707 C CA . ILE A 1 90 ? -4.431 13.319 2.045 1.00 96.56 90 ILE A CA 1
ATOM 708 C C . ILE A 1 90 ? -4.605 13.287 3.571 1.00 96.56 90 ILE A C 1
ATOM 710 O O . ILE A 1 90 ? -5.739 13.307 4.055 1.00 96.56 90 ILE A O 1
ATOM 714 N N . ASN A 1 91 ? -3.512 13.273 4.342 1.00 95.06 91 ASN A N 1
ATOM 715 C CA . ASN A 1 91 ? -3.536 13.136 5.802 1.00 95.06 91 ASN A CA 1
ATOM 716 C C . ASN A 1 91 ? -4.477 14.118 6.539 1.00 95.06 91 ASN A C 1
ATOM 718 O O . ASN A 1 91 ? -5.268 13.644 7.357 1.00 95.06 91 ASN A O 1
ATOM 722 N N . PRO A 1 92 ? -4.503 15.443 6.261 1.00 95.50 92 PRO A N 1
ATOM 723 C CA . PRO A 1 92 ? -5.454 16.344 6.923 1.00 95.50 92 PRO A CA 1
ATOM 724 C C . PRO A 1 92 ? -6.925 16.017 6.608 1.00 95.50 92 PRO A C 1
ATOM 726 O O . PRO A 1 92 ? -7.784 16.147 7.482 1.00 95.50 92 PRO A O 1
ATOM 729 N N . PHE A 1 93 ? -7.229 15.539 5.395 1.00 95.06 93 PHE A N 1
ATOM 730 C CA . PHE A 1 93 ? -8.583 15.116 5.026 1.00 95.06 93 PHE A CA 1
ATOM 731 C C . PHE A 1 93 ? -8.970 13.814 5.733 1.00 95.06 93 PHE A C 1
ATOM 733 O O . PHE A 1 93 ? -10.060 13.727 6.295 1.00 95.06 93 PHE A O 1
ATOM 740 N N . ILE A 1 94 ? -8.072 12.825 5.770 1.00 94.75 94 ILE A N 1
ATOM 741 C CA . ILE A 1 94 ? -8.275 11.558 6.490 1.00 94.75 94 ILE A CA 1
ATOM 742 C C . ILE A 1 94 ? -8.447 11.795 7.996 1.00 94.75 94 ILE A C 1
ATOM 744 O O . ILE A 1 94 ? -9.365 11.230 8.588 1.00 94.75 94 ILE A O 1
ATOM 748 N N . GLY A 1 95 ? -7.655 12.688 8.597 1.00 93.00 95 GLY A N 1
ATOM 749 C CA . GLY A 1 95 ? -7.805 13.096 9.996 1.00 93.00 95 GLY A CA 1
ATOM 750 C C . GLY A 1 95 ? -9.174 13.719 10.291 1.00 93.00 95 GLY A C 1
ATOM 751 O O . GLY A 1 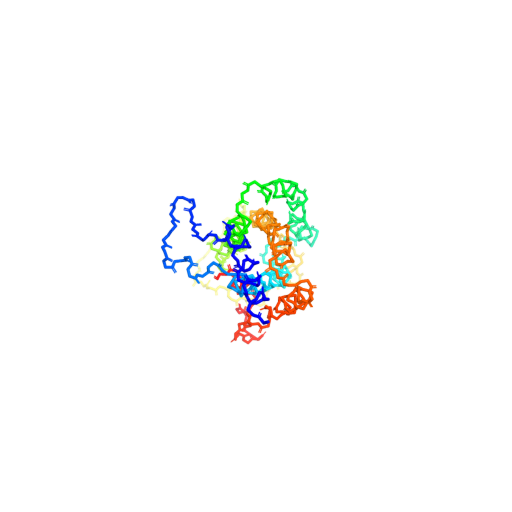95 ? -9.835 13.320 11.248 1.00 93.00 95 GLY A O 1
ATOM 752 N N . TYR A 1 96 ? -9.660 14.627 9.434 1.00 94.38 96 TYR A N 1
ATOM 753 C CA . TYR A 1 96 ? -11.021 15.168 9.550 1.00 94.38 96 TYR A CA 1
ATOM 754 C C . TYR A 1 96 ? -12.091 14.071 9.417 1.00 94.38 96 TYR A C 1
ATOM 756 O O . TYR A 1 96 ? -12.971 13.954 10.274 1.00 94.38 96 TYR A O 1
ATOM 764 N N . LEU A 1 97 ? -12.003 13.224 8.386 1.00 92.56 97 LEU A N 1
ATOM 765 C CA . LEU A 1 97 ? -12.954 12.130 8.161 1.00 92.56 97 LEU A CA 1
ATOM 766 C C . LEU A 1 97 ? -13.005 11.155 9.352 1.00 92.56 97 LEU A C 1
ATOM 768 O O . LEU A 1 97 ? -14.099 10.743 9.740 1.00 92.56 97 LEU A O 1
ATOM 772 N N . ALA A 1 98 ? -11.866 10.854 9.983 1.00 90.62 98 ALA A N 1
ATOM 773 C CA . ALA A 1 98 ? -11.750 9.961 11.141 1.00 90.62 98 ALA A CA 1
ATOM 774 C C . ALA A 1 98 ? -12.442 10.469 12.424 1.00 90.62 98 ALA A C 1
ATOM 776 O O . ALA A 1 98 ? -12.645 9.688 13.356 1.00 90.62 98 ALA A O 1
ATOM 777 N N . THR A 1 99 ? -12.826 11.751 12.471 1.00 89.44 99 THR A N 1
ATOM 778 C CA . THR A 1 99 ? -13.676 12.321 13.537 1.00 89.44 99 THR A CA 1
ATOM 779 C C . THR A 1 99 ? -15.174 12.265 13.231 1.00 89.44 99 THR A C 1
ATOM 781 O O . THR A 1 99 ? -15.986 12.412 14.140 1.00 89.44 99 THR A O 1
ATOM 784 N N . LYS A 1 100 ? -15.552 12.056 11.962 1.00 88.50 100 LYS A N 1
ATOM 785 C CA . LYS A 1 100 ? -16.936 12.170 11.471 1.00 88.50 100 LYS A CA 1
ATOM 786 C C . LYS A 1 100 ? -17.551 10.837 11.030 1.00 88.50 100 LYS A C 1
ATOM 788 O O . LYS A 1 100 ? -18.772 10.701 11.043 1.00 88.50 100 LYS A O 1
ATOM 793 N N . TYR A 1 101 ? -16.730 9.871 10.625 1.00 87.69 101 TYR A N 1
ATOM 794 C CA . TYR A 1 101 ? -17.162 8.571 10.108 1.00 87.69 101 TYR A CA 1
ATOM 795 C C . TYR A 1 101 ? -16.483 7.415 10.853 1.00 87.69 101 TYR A C 1
ATOM 797 O O . TYR A 1 101 ? -15.430 7.582 11.468 1.00 87.69 101 TYR A O 1
ATOM 805 N N . ASN A 1 102 ? -17.076 6.219 10.769 1.00 86.69 102 ASN A N 1
ATOM 806 C CA . ASN A 1 102 ? -16.590 5.014 11.442 1.00 86.69 102 ASN A CA 1
ATOM 807 C C . ASN A 1 102 ? -15.128 4.710 11.072 1.00 86.69 102 ASN A C 1
ATOM 809 O O . ASN A 1 102 ? -14.842 4.267 9.957 1.00 86.69 102 ASN A O 1
ATOM 813 N N . ARG A 1 103 ? -14.215 4.881 12.037 1.00 88.81 103 ARG A N 1
ATOM 814 C CA . ARG A 1 103 ? -12.767 4.680 11.865 1.00 88.81 103 ARG A CA 1
ATOM 815 C C . ARG A 1 103 ? -12.403 3.342 11.174 1.00 88.81 103 ARG A C 1
ATOM 817 O O . ARG A 1 103 ? -11.708 3.401 10.160 1.00 88.81 103 ARG A O 1
ATOM 824 N N . PRO A 1 104 ? -12.925 2.159 11.575 1.00 87.44 104 PRO A N 1
ATOM 825 C CA . PRO A 1 104 ? -12.618 0.902 10.877 1.00 87.44 104 PRO A CA 1
ATOM 826 C C . PRO A 1 104 ? -13.088 0.845 9.415 1.00 87.44 104 PRO A C 1
ATOM 828 O O . PRO A 1 104 ? -12.456 0.185 8.596 1.00 87.44 104 PRO A O 1
ATOM 831 N N . MET A 1 105 ? -14.176 1.543 9.064 1.00 88.56 105 MET A N 1
ATOM 832 C CA . MET A 1 105 ? -14.689 1.579 7.688 1.00 88.56 105 MET A CA 1
ATOM 833 C C . MET A 1 105 ? -13.809 2.454 6.788 1.00 88.56 105 MET A C 1
ATOM 835 O O . MET A 1 105 ? -13.539 2.076 5.652 1.00 88.56 105 MET A O 1
ATOM 839 N N . LEU A 1 106 ? -13.322 3.591 7.298 1.00 91.19 106 LEU A N 1
ATOM 840 C CA . LEU A 1 106 ? -12.355 4.425 6.577 1.00 91.19 106 LEU A CA 1
ATOM 841 C C . LEU A 1 106 ? -11.023 3.697 6.362 1.00 91.19 106 LEU A C 1
ATOM 843 O O . LEU A 1 106 ? -10.462 3.793 5.274 1.00 91.19 106 LEU A O 1
ATOM 847 N N . MET A 1 107 ? -10.549 2.938 7.358 1.00 93.25 107 MET A N 1
ATOM 848 C CA . MET A 1 107 ? -9.374 2.079 7.188 1.00 93.25 107 MET A CA 1
ATOM 849 C C . MET A 1 107 ? -9.607 1.047 6.076 1.00 93.25 107 MET A C 1
ATOM 851 O O . MET A 1 107 ? -8.817 0.988 5.144 1.00 93.25 107 MET A O 1
ATOM 855 N N . ALA A 1 108 ? -10.715 0.296 6.110 1.00 92.00 108 ALA A N 1
ATOM 856 C CA . ALA A 1 108 ? -11.014 -0.713 5.089 1.00 92.00 108 ALA A CA 1
ATOM 857 C C . ALA A 1 108 ? -11.096 -0.132 3.661 1.00 92.00 108 ALA A C 1
ATOM 859 O O . ALA A 1 108 ? -10.641 -0.768 2.713 1.00 92.00 108 ALA A O 1
ATOM 860 N N . ILE A 1 109 ? -11.619 1.090 3.502 1.00 93.88 109 ILE A N 1
ATOM 861 C CA . ILE A 1 109 ? -11.601 1.816 2.219 1.00 93.88 109 ILE A CA 1
ATOM 862 C C . ILE A 1 109 ? -10.162 2.177 1.810 1.00 93.88 109 ILE A C 1
ATOM 864 O O . ILE A 1 109 ? -9.820 2.054 0.636 1.00 93.88 109 ILE A O 1
ATOM 868 N N . GLY A 1 110 ? -9.310 2.571 2.761 1.00 94.94 110 GLY A N 1
ATOM 869 C CA . GLY A 1 110 ? -7.878 2.779 2.535 1.00 94.94 110 GLY A CA 1
ATOM 870 C C . GLY A 1 110 ? -7.173 1.520 2.026 1.00 94.94 110 GLY A C 1
ATOM 871 O O . GLY A 1 110 ? -6.501 1.577 0.999 1.00 94.94 110 GLY A O 1
ATOM 872 N N . GLU A 1 111 ? -7.403 0.366 2.655 1.00 94.00 111 GLU A N 1
ATOM 873 C CA . GLU A 1 111 ? -6.793 -0.903 2.223 1.00 94.00 111 GLU A CA 1
ATOM 874 C C . GLU A 1 111 ? -7.302 -1.372 0.847 1.00 94.00 111 GLU A C 1
ATOM 876 O O . GLU A 1 111 ? -6.543 -1.939 0.064 1.00 94.00 111 GLU A O 1
ATOM 881 N N . MET A 1 112 ? -8.559 -1.079 0.485 1.00 94.75 112 MET A N 1
ATOM 882 C CA . MET A 1 112 ? -9.056 -1.308 -0.883 1.00 94.75 112 MET A CA 1
ATOM 883 C C . MET A 1 112 ? -8.323 -0.449 -1.928 1.00 94.75 112 MET A C 1
ATOM 885 O O . MET A 1 112 ? -8.124 -0.894 -3.058 1.00 94.75 112 MET A O 1
ATOM 889 N N . ILE A 1 113 ? -7.907 0.768 -1.562 1.00 96.31 113 ILE A N 1
ATOM 890 C CA . ILE A 1 113 ? -7.111 1.656 -2.424 1.00 96.31 113 ILE A CA 1
ATOM 891 C C . ILE A 1 113 ? -5.658 1.154 -2.524 1.00 96.31 113 ILE A C 1
ATOM 893 O O . ILE A 1 113 ? -5.094 1.167 -3.617 1.00 96.31 113 ILE A O 1
ATOM 897 N N . VAL A 1 114 ? -5.081 0.637 -1.432 1.00 95.50 114 VAL A N 1
ATOM 898 C CA . VAL A 1 114 ? -3.765 -0.039 -1.431 1.00 95.50 114 VAL A CA 1
ATOM 899 C C . VAL A 1 114 ? -3.783 -1.272 -2.339 1.00 95.50 114 VAL A C 1
ATOM 901 O O . VAL A 1 114 ? -2.930 -1.399 -3.213 1.00 95.50 114 VAL A O 1
ATOM 904 N N . ALA A 1 115 ? -4.794 -2.139 -2.224 1.00 94.00 115 ALA A N 1
ATOM 905 C CA . ALA A 1 115 ? -4.934 -3.313 -3.089 1.00 94.00 115 ALA A CA 1
ATOM 906 C C . ALA A 1 115 ? -5.044 -2.929 -4.579 1.00 94.00 115 ALA A C 1
ATOM 908 O O . ALA A 1 115 ? -4.380 -3.525 -5.428 1.00 94.00 115 ALA A O 1
ATOM 909 N N . LEU A 1 116 ? -5.818 -1.885 -4.905 1.00 94.75 116 LEU A N 1
ATOM 910 C CA . LEU A 1 116 ? -5.878 -1.335 -6.264 1.00 94.75 116 LEU A CA 1
ATOM 911 C C . LEU A 1 116 ? -4.502 -0.835 -6.743 1.00 94.75 116 LEU A C 1
ATOM 913 O O . LEU A 1 116 ? -4.138 -1.067 -7.896 1.00 94.75 116 LEU A O 1
ATOM 917 N N . ALA A 1 117 ? -3.721 -0.194 -5.872 1.00 94.56 117 ALA A N 1
ATOM 918 C CA . ALA A 1 117 ? -2.369 0.262 -6.185 1.00 94.56 117 ALA A CA 1
ATOM 919 C C . ALA A 1 117 ? -1.376 -0.891 -6.423 1.00 94.56 117 ALA A C 1
ATOM 921 O O . ALA A 1 117 ? -0.515 -0.776 -7.299 1.00 94.56 117 ALA A O 1
ATOM 922 N N . CYS A 1 118 ? -1.513 -2.023 -5.725 1.00 91.94 118 CYS A N 1
ATOM 923 C CA . CYS A 1 118 ? -0.748 -3.240 -6.017 1.00 91.94 118 CYS A CA 1
ATOM 924 C C . CYS A 1 118 ? -1.071 -3.767 -7.427 1.00 91.94 118 CYS A C 1
ATOM 926 O O . CYS A 1 118 ? -0.163 -3.917 -8.246 1.00 91.94 118 CYS A O 1
ATOM 928 N N . PHE A 1 119 ? -2.353 -3.899 -7.790 1.00 90.81 119 PHE A N 1
ATOM 929 C CA . PHE A 1 119 ? -2.737 -4.286 -9.157 1.00 90.81 119 PHE A CA 1
ATOM 930 C C . PHE A 1 119 ? -2.267 -3.277 -10.222 1.00 90.81 119 PHE A C 1
ATOM 932 O O . PHE A 1 119 ? -1.831 -3.679 -11.302 1.00 90.81 119 PHE A O 1
ATOM 939 N N . MET A 1 120 ? -2.276 -1.971 -9.925 1.00 90.69 120 MET A N 1
ATOM 940 C CA . MET A 1 120 ? -1.671 -0.949 -10.794 1.00 90.69 120 MET A CA 1
ATOM 941 C C . MET A 1 120 ? -0.143 -1.084 -10.898 1.00 90.69 120 MET A C 1
ATOM 943 O O . MET A 1 120 ? 0.407 -0.811 -11.962 1.00 90.69 12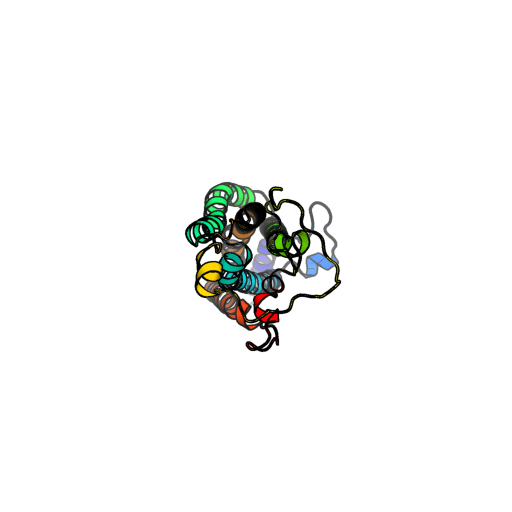0 MET A O 1
ATOM 947 N N . SER A 1 121 ? 0.541 -1.541 -9.846 1.00 88.69 121 SER A N 1
ATOM 948 C CA . SER A 1 121 ? 1.989 -1.812 -9.861 1.00 88.69 121 SER A CA 1
ATOM 949 C C . SER A 1 121 ? 2.333 -3.028 -10.725 1.00 88.69 121 SER A C 1
ATOM 951 O O . SER A 1 121 ? 3.350 -3.015 -11.415 1.00 88.69 121 SER A O 1
ATOM 953 N N . ALA A 1 122 ? 1.461 -4.042 -10.762 1.00 86.69 122 ALA A N 1
ATOM 954 C CA . ALA A 1 122 ? 1.584 -5.199 -11.652 1.00 86.69 122 ALA A CA 1
ATOM 955 C C . ALA A 1 122 ? 1.173 -4.902 -13.113 1.00 86.69 122 ALA A C 1
ATOM 957 O O . ALA A 1 122 ? 1.651 -5.561 -14.040 1.00 86.69 122 ALA A O 1
ATOM 958 N N . ALA A 1 123 ? 0.324 -3.897 -13.362 1.00 85.19 123 ALA A N 1
ATOM 959 C CA . ALA A 1 123 ? -0.202 -3.567 -14.694 1.00 85.19 123 ALA A CA 1
ATOM 960 C C . ALA A 1 123 ? 0.852 -3.417 -15.825 1.00 85.19 123 ALA A C 1
ATOM 962 O O . ALA A 1 123 ? 0.577 -3.886 -16.934 1.00 85.19 123 ALA A O 1
ATOM 963 N N . PRO A 1 124 ? 2.067 -2.861 -15.613 1.00 81.06 124 PRO A N 1
ATOM 964 C CA . PRO A 1 124 ? 3.114 -2.821 -16.637 1.00 81.06 124 PRO A CA 1
ATOM 965 C C . PRO A 1 124 ? 3.573 -4.202 -17.133 1.00 81.06 124 PRO A C 1
ATOM 967 O O . PRO A 1 124 ? 4.061 -4.298 -18.261 1.00 81.06 124 PRO A O 1
ATOM 970 N N . PHE A 1 125 ? 3.412 -5.273 -16.344 1.00 76.88 125 PHE A N 1
ATOM 971 C CA . PHE A 1 125 ? 3.630 -6.643 -16.820 1.00 76.88 125 PHE A CA 1
ATOM 972 C C . PHE A 1 125 ? 2.510 -7.089 -17.765 1.00 76.88 125 PHE A C 1
ATOM 974 O O . PHE A 1 125 ? 2.799 -7.573 -18.854 1.00 76.88 125 PHE A O 1
ATOM 981 N N . PHE A 1 126 ? 1.243 -6.873 -17.406 1.00 75.75 126 PHE A N 1
ATOM 982 C CA . PHE A 1 126 ? 0.105 -7.277 -18.241 1.00 75.75 126 PHE A CA 1
ATOM 983 C C . PHE A 1 126 ? 0.002 -6.483 -19.554 1.00 75.75 126 PHE A C 1
ATOM 985 O O . PHE A 1 126 ? -0.402 -7.037 -20.572 1.00 75.75 126 PHE A O 1
ATOM 992 N N . ILE A 1 127 ? 0.400 -5.205 -19.554 1.00 73.50 127 ILE A N 1
ATOM 993 C CA . ILE A 1 127 ? 0.327 -4.321 -20.732 1.00 73.50 127 ILE A CA 1
ATOM 994 C C . ILE A 1 127 ? 1.474 -4.577 -21.725 1.00 73.50 127 ILE A C 1
ATOM 996 O O . ILE A 1 127 ? 1.255 -4.523 -22.933 1.00 73.50 127 ILE A O 1
ATOM 1000 N N . TYR A 1 128 ? 2.692 -4.853 -21.240 1.00 69.62 128 TYR A N 1
ATOM 1001 C CA . TYR A 1 128 ? 3.887 -5.017 -22.090 1.00 69.62 128 TYR A CA 1
ATOM 1002 C C . TYR A 1 128 ? 4.386 -6.465 -22.213 1.00 69.62 128 TYR A C 1
ATOM 1004 O O . TYR A 1 128 ? 5.253 -6.753 -23.038 1.00 69.62 128 TYR A O 1
ATOM 1012 N N . GLY A 1 129 ? 3.828 -7.381 -21.423 1.00 61.56 129 GLY A N 1
ATOM 1013 C CA . GLY A 1 129 ? 4.142 -8.804 -21.409 1.00 61.56 129 GLY A CA 1
ATOM 1014 C C . GLY A 1 129 ? 5.512 -9.162 -20.821 1.00 61.56 129 GLY A C 1
ATOM 1015 O O . GLY A 1 129 ? 6.297 -8.333 -20.338 1.00 61.56 129 GLY A O 1
ATOM 1016 N N . ALA A 1 130 ? 5.830 -10.455 -20.909 1.00 56.47 130 ALA A N 1
ATOM 1017 C CA . ALA A 1 130 ? 7.196 -10.938 -20.721 1.00 56.47 130 ALA A CA 1
ATOM 1018 C C . ALA A 1 130 ? 8.126 -10.340 -21.796 1.00 56.47 130 ALA A C 1
ATOM 1020 O O . ALA A 1 130 ? 9.150 -9.741 -21.464 1.00 56.47 130 ALA A O 1
ATOM 1021 N N . ASN A 1 131 ? 7.695 -10.410 -23.061 1.00 53.41 131 ASN A N 1
ATOM 1022 C CA . ASN A 1 131 ? 8.467 -10.040 -24.247 1.00 53.41 131 ASN A CA 1
ATOM 1023 C C . ASN A 1 131 ? 8.104 -8.636 -24.758 1.00 53.41 131 ASN A C 1
ATOM 1025 O O . ASN A 1 131 ? 7.611 -8.481 -25.879 1.00 53.41 131 ASN A O 1
ATOM 1029 N N . TYR A 1 132 ? 8.369 -7.605 -23.952 1.00 51.09 132 TYR A N 1
ATOM 1030 C CA . TYR A 1 132 ? 8.367 -6.229 -24.453 1.00 51.09 132 TYR A CA 1
ATOM 1031 C C . TYR A 1 132 ? 9.559 -6.091 -25.426 1.00 51.09 132 TYR A C 1
ATOM 1033 O O . TYR A 1 132 ? 10.719 -6.000 -25.030 1.00 51.09 132 TYR A O 1
ATOM 1041 N N . ASN A 1 133 ? 9.304 -6.224 -26.728 1.00 45.88 133 ASN A N 1
ATOM 1042 C CA . ASN A 1 133 ? 10.396 -6.366 -27.691 1.00 45.88 133 ASN A CA 1
ATOM 1043 C C . ASN A 1 133 ? 11.213 -5.071 -27.811 1.00 45.88 133 ASN A C 1
ATOM 1045 O O . ASN A 1 133 ? 10.670 -3.991 -28.040 1.00 45.88 133 ASN A O 1
ATOM 1049 N N . LEU A 1 134 ? 12.538 -5.210 -27.725 1.00 49.22 134 LEU A N 1
ATOM 1050 C CA . LEU A 1 134 ? 13.525 -4.119 -27.760 1.00 49.22 134 LEU A CA 1
ATOM 1051 C C . LEU A 1 134 ? 13.526 -3.310 -29.077 1.00 49.22 134 LEU A C 1
ATOM 1053 O O . LEU A 1 134 ? 14.112 -2.233 -29.136 1.00 49.22 134 LEU A O 1
ATOM 1057 N N . ASN A 1 135 ? 12.834 -3.797 -30.112 1.00 48.97 135 ASN A N 1
ATOM 1058 C CA . ASN A 1 135 ? 12.957 -3.360 -31.505 1.00 48.97 135 ASN A CA 1
ATOM 1059 C C . ASN A 1 135 ? 11.722 -2.586 -32.016 1.00 48.97 135 ASN A C 1
ATOM 1061 O O . ASN A 1 135 ? 11.234 -2.852 -33.113 1.00 48.97 135 ASN A O 1
ATOM 1065 N N . SER A 1 136 ? 11.197 -1.642 -31.225 1.00 44.34 136 SER A N 1
ATOM 1066 C CA . SER A 1 136 ? 10.043 -0.799 -31.604 1.00 44.34 136 SER A CA 1
ATOM 1067 C C . SER A 1 136 ? 10.395 0.678 -31.860 1.00 44.34 136 SER A C 1
ATOM 1069 O O . SER A 1 136 ? 9.533 1.544 -31.721 1.00 44.34 136 SER A O 1
ATOM 1071 N N . ASP A 1 137 ? 11.627 0.973 -32.282 1.00 45.12 137 ASP A N 1
ATOM 1072 C CA . ASP A 1 137 ? 11.988 2.277 -32.852 1.00 45.12 137 ASP A CA 1
ATOM 1073 C C . ASP A 1 137 ? 12.768 2.106 -34.168 1.00 45.12 137 ASP A C 1
ATOM 1075 O O . ASP A 1 137 ? 13.943 1.756 -34.186 1.00 45.12 137 ASP A O 1
ATOM 1079 N N . ARG A 1 138 ? 12.047 2.353 -35.269 1.00 43.31 138 ARG A N 1
ATOM 1080 C CA . ARG A 1 138 ? 12.512 2.692 -36.629 1.00 43.31 138 ARG A CA 1
ATOM 1081 C C . ARG A 1 138 ? 13.711 1.919 -37.209 1.00 43.31 138 ARG A C 1
ATOM 1083 O O . ARG A 1 138 ? 14.852 2.368 -37.172 1.00 43.31 138 ARG A O 1
ATOM 1090 N N . ILE A 1 139 ? 13.390 0.890 -38.001 1.00 43.31 139 ILE A N 1
ATOM 1091 C CA . ILE A 1 139 ? 14.124 0.665 -39.258 1.00 43.31 139 ILE A CA 1
ATOM 1092 C C . ILE A 1 139 ? 13.724 1.794 -40.221 1.00 43.31 139 ILE A C 1
ATOM 1094 O O . ILE A 1 139 ? 12.722 1.684 -40.935 1.00 43.31 139 ILE A O 1
ATOM 1098 N N . ASP A 1 140 ? 14.483 2.889 -40.229 1.00 38.19 140 ASP A N 1
ATOM 1099 C CA . ASP A 1 140 ? 14.365 3.894 -41.287 1.00 38.19 140 ASP A CA 1
ATOM 1100 C C . ASP A 1 140 ? 14.893 3.320 -42.612 1.00 38.19 140 ASP A C 1
ATOM 1102 O O . ASP A 1 140 ? 15.933 2.662 -42.684 1.00 38.19 140 ASP A O 1
ATOM 1106 N N . ARG A 1 141 ? 14.121 3.510 -43.686 1.00 49.09 141 ARG A N 1
ATOM 1107 C CA . ARG A 1 141 ? 14.336 2.815 -44.962 1.00 49.09 141 ARG A CA 1
ATOM 1108 C C . ARG A 1 141 ? 15.399 3.504 -45.823 1.00 49.09 141 ARG A C 1
ATOM 1110 O O . ARG A 1 141 ? 15.057 4.375 -46.618 1.00 49.09 141 ARG A O 1
ATOM 1117 N N . ASN A 1 142 ? 16.654 3.057 -45.759 1.00 40.41 142 ASN A N 1
ATOM 1118 C CA . ASN A 1 142 ? 17.637 3.352 -46.816 1.00 40.41 142 ASN A CA 1
ATOM 1119 C C . ASN A 1 142 ? 18.631 2.220 -47.155 1.00 40.41 142 ASN A C 1
ATOM 1121 O O . ASN A 1 142 ? 19.615 2.473 -47.848 1.00 40.41 142 ASN A O 1
ATOM 1125 N N . VAL A 1 143 ? 18.369 0.970 -46.746 1.00 42.72 143 VAL A N 1
ATOM 1126 C CA . VAL A 1 143 ? 19.115 -0.185 -47.279 1.00 42.72 143 VAL A CA 1
ATOM 1127 C C . VAL A 1 143 ? 18.706 -0.397 -48.739 1.00 42.72 143 VAL A C 1
ATOM 1129 O O . VAL A 1 143 ? 17.669 -0.994 -49.033 1.00 42.72 143 VAL A O 1
ATOM 1132 N N . SER A 1 144 ? 19.511 0.154 -49.648 1.00 41.22 144 SER A N 1
ATOM 1133 C CA . SER A 1 144 ? 19.360 0.010 -51.096 1.00 41.22 144 SER A CA 1
ATOM 1134 C C . SER A 1 144 ? 19.336 -1.457 -51.522 1.00 41.22 144 SER A C 1
ATOM 1136 O O . SER A 1 144 ? 20.000 -2.306 -50.934 1.00 41.22 144 SER A O 1
ATOM 1138 N N . SER A 1 145 ? 18.563 -1.746 -52.566 1.00 44.00 145 SER A N 1
ATOM 1139 C CA . SER A 1 145 ? 18.238 -3.103 -52.994 1.00 44.00 145 SER A CA 1
ATOM 1140 C C . SER A 1 145 ? 19.456 -3.936 -53.408 1.00 44.00 145 SER A C 1
ATOM 1142 O O . SER A 1 145 ? 20.016 -3.732 -54.484 1.00 44.00 145 SER A O 1
ATOM 1144 N N . THR A 1 146 ? 19.745 -4.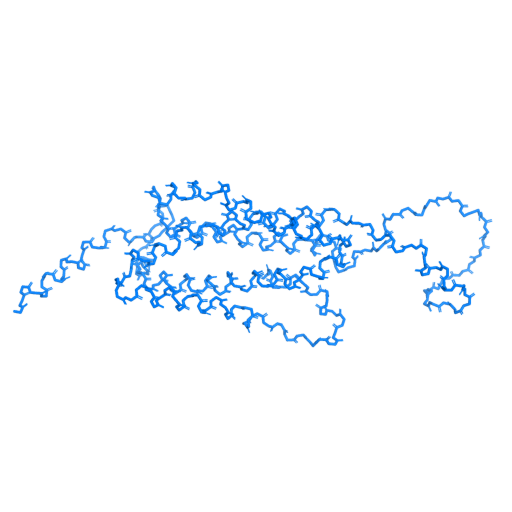987 -52.643 1.00 36.28 146 THR A N 1
ATOM 1145 C CA . THR A 1 146 ? 20.369 -6.207 -53.169 1.00 36.28 146 THR A CA 1
ATOM 1146 C C . THR A 1 146 ? 19.612 -7.419 -52.649 1.00 36.28 146 THR A C 1
ATOM 1148 O O . THR A 1 146 ? 19.544 -7.676 -51.451 1.00 36.28 146 THR A O 1
ATOM 1151 N N . SER A 1 147 ? 19.004 -8.156 -53.572 1.00 43.78 147 SER A N 1
ATOM 1152 C CA . SER A 1 147 ? 18.354 -9.435 -53.308 1.00 43.78 147 SER A CA 1
ATOM 1153 C C . SER A 1 147 ? 19.371 -10.508 -52.931 1.00 43.78 147 SER A C 1
ATOM 1155 O O . SER A 1 147 ? 20.396 -10.607 -53.603 1.00 43.78 147 SER A O 1
ATOM 1157 N N . LEU A 1 148 ? 19.011 -11.393 -52.000 1.00 39.12 148 LEU A N 1
ATOM 1158 C CA . LEU A 1 148 ? 18.981 -12.841 -52.247 1.00 39.12 148 LEU A CA 1
ATOM 1159 C C . LEU A 1 148 ? 18.207 -13.568 -51.133 1.00 39.12 148 LEU A C 1
ATOM 1161 O O . LEU A 1 148 ? 17.909 -13.000 -50.085 1.00 39.12 148 LEU A O 1
ATOM 1165 N N . THR A 1 149 ? 17.823 -14.809 -51.415 1.00 38.91 149 THR A N 1
ATOM 1166 C CA . THR A 1 149 ? 17.095 -15.724 -50.527 1.00 38.91 149 THR A CA 1
ATOM 1167 C C . THR A 1 149 ? 18.015 -16.357 -49.483 1.00 38.91 149 THR A C 1
ATOM 1169 O O . THR A 1 149 ? 19.064 -16.862 -49.869 1.00 38.91 149 THR A O 1
ATOM 1172 N N . ASP A 1 150 ? 17.591 -16.447 -48.218 1.00 33.94 150 ASP A N 1
ATOM 1173 C CA . ASP A 1 150 ? 17.013 -17.691 -47.666 1.00 33.94 150 ASP A CA 1
ATOM 1174 C C . ASP A 1 150 ? 16.321 -17.431 -46.302 1.00 33.94 150 ASP A C 1
ATOM 1176 O O . ASP A 1 150 ? 16.300 -16.297 -45.820 1.00 33.94 150 ASP A O 1
ATOM 1180 N N . SER A 1 151 ? 15.716 -18.458 -45.697 1.00 45.94 151 SER A N 1
ATOM 1181 C CA . SER A 1 151 ? 14.984 -18.396 -44.423 1.00 45.94 151 SER A CA 1
ATOM 1182 C C . SER A 1 151 ? 15.759 -19.046 -43.270 1.00 45.94 151 SER A C 1
ATOM 1184 O O . SER A 1 151 ? 15.591 -20.235 -43.000 1.00 45.94 151 SER A O 1
ATOM 1186 N N . THR A 1 152 ? 16.545 -18.262 -42.528 1.00 33.25 152 THR A N 1
ATOM 1187 C CA . THR A 1 152 ? 17.247 -18.736 -41.319 1.00 33.25 152 THR A CA 1
ATOM 1188 C C . THR A 1 152 ? 17.092 -17.806 -40.117 1.00 33.25 152 THR A C 1
ATOM 1190 O O . THR A 1 152 ? 17.119 -16.582 -40.211 1.00 33.25 152 THR A O 1
ATOM 1193 N N . TYR A 1 153 ? 16.934 -18.434 -38.954 1.00 42.66 153 TYR A N 1
ATOM 1194 C CA . TYR A 1 153 ? 16.901 -17.834 -37.621 1.00 42.66 153 TYR A CA 1
ATOM 1195 C C . TYR A 1 153 ? 18.341 -17.555 -37.165 1.00 42.66 153 TYR A C 1
ATOM 1197 O O . TYR A 1 153 ? 19.056 -18.459 -36.736 1.00 42.66 153 TYR A O 1
ATOM 1205 N N . ASP A 1 154 ? 18.784 -16.307 -37.305 1.00 33.84 154 ASP A N 1
ATOM 1206 C CA . ASP A 1 154 ? 20.208 -15.958 -37.253 1.00 33.84 154 ASP A CA 1
ATOM 1207 C C . ASP A 1 154 ? 20.769 -15.909 -35.812 1.00 33.84 154 ASP A C 1
ATOM 1209 O O . ASP A 1 154 ? 20.835 -14.865 -35.157 1.00 33.84 154 ASP A O 1
ATOM 1213 N N . LEU A 1 155 ? 21.157 -17.077 -35.289 1.00 45.81 155 LEU A N 1
ATOM 1214 C CA . LEU A 1 155 ? 21.779 -17.235 -33.972 1.00 45.81 155 LEU A CA 1
ATOM 1215 C C . LEU A 1 155 ? 23.304 -17.028 -34.056 1.00 45.81 155 LEU A C 1
ATOM 1217 O O . LEU A 1 155 ? 24.073 -17.986 -34.087 1.00 45.81 155 LEU A O 1
ATOM 1221 N N . CYS A 1 156 ? 23.728 -15.762 -34.031 1.00 41.16 156 CYS A N 1
ATOM 1222 C CA . CYS A 1 156 ? 25.123 -15.327 -33.858 1.00 41.16 156 CYS A CA 1
ATOM 1223 C C . CYS A 1 156 ? 26.151 -15.898 -34.862 1.00 41.16 156 CYS A C 1
ATOM 1225 O O . CYS A 1 156 ? 27.045 -16.661 -34.480 1.00 41.16 156 CYS A O 1
ATOM 1227 N N . ASP A 1 157 ? 26.120 -15.421 -36.113 1.00 38.69 157 ASP A N 1
ATOM 1228 C CA . ASP A 1 157 ? 27.291 -15.525 -36.996 1.00 38.69 157 ASP A CA 1
ATOM 1229 C C . ASP A 1 157 ? 28.527 -14.832 -36.378 1.00 38.69 157 ASP A C 1
ATOM 1231 O O . ASP A 1 157 ? 28.445 -13.798 -35.706 1.00 38.69 157 ASP A O 1
ATOM 1235 N N . LYS A 1 158 ? 29.698 -15.437 -36.582 1.00 48.09 158 LYS A N 1
ATOM 1236 C CA . LYS A 1 158 ? 30.892 -15.260 -35.747 1.00 48.09 158 LYS A CA 1
ATOM 1237 C C . LYS A 1 158 ? 31.966 -14.372 -36.383 1.00 48.09 158 LYS A C 1
ATOM 1239 O O . LYS A 1 158 ? 33.100 -14.357 -35.906 1.00 48.09 158 LYS A O 1
ATOM 1244 N N . THR A 1 159 ? 31.649 -13.654 -37.466 1.00 47.06 159 THR A N 1
ATOM 1245 C CA . THR A 1 159 ? 32.644 -12.933 -38.291 1.00 47.06 159 THR A CA 1
ATOM 1246 C C . THR A 1 159 ? 32.213 -11.505 -38.670 1.00 47.06 159 THR A C 1
ATOM 1248 O O . THR A 1 159 ? 32.335 -11.061 -39.809 1.00 47.06 159 THR A O 1
ATOM 1251 N N . ARG A 1 160 ? 31.757 -10.726 -37.680 1.00 43.22 160 ARG A N 1
ATOM 1252 C CA . ARG A 1 160 ? 31.649 -9.253 -37.757 1.00 43.22 160 ARG A CA 1
ATOM 1253 C C . ARG A 1 160 ? 32.371 -8.606 -36.572 1.00 43.22 160 ARG A C 1
ATOM 1255 O O . ARG A 1 160 ? 32.596 -9.261 -35.560 1.00 43.22 160 ARG A O 1
ATOM 1262 N N . ASN A 1 161 ? 32.742 -7.326 -36.679 1.00 46.00 161 ASN A N 1
ATOM 1263 C CA . ASN A 1 161 ? 33.438 -6.592 -35.609 1.00 46.00 161 ASN A CA 1
ATOM 1264 C C . ASN A 1 161 ? 32.516 -6.343 -34.399 1.00 46.00 161 ASN A C 1
ATOM 1266 O O . ASN A 1 161 ? 31.914 -5.276 -34.269 1.00 46.00 161 ASN A O 1
ATOM 1270 N N . ILE A 1 162 ? 32.427 -7.330 -33.501 1.00 50.53 162 ILE A N 1
ATOM 1271 C CA . ILE A 1 162 ? 31.572 -7.312 -32.299 1.00 50.53 162 ILE A CA 1
ATOM 1272 C C . ILE A 1 162 ? 31.854 -6.072 -31.430 1.00 50.53 162 ILE A C 1
ATOM 1274 O O . ILE A 1 162 ? 30.925 -5.437 -30.938 1.00 50.53 162 ILE A O 1
ATOM 1278 N N . SER A 1 163 ? 33.122 -5.660 -31.330 1.00 45.69 163 SER A N 1
ATOM 1279 C CA . SER A 1 163 ? 33.563 -4.466 -30.592 1.00 45.69 163 SER A CA 1
ATOM 1280 C C . SER A 1 163 ? 32.920 -3.152 -31.054 1.00 45.69 163 SER A C 1
ATOM 1282 O O . SER A 1 163 ? 32.763 -2.247 -30.241 1.00 45.69 163 SER A O 1
ATOM 1284 N N . ALA A 1 164 ? 32.528 -3.036 -32.326 1.00 45.50 164 ALA A N 1
ATOM 1285 C CA . ALA A 1 164 ? 31.853 -1.846 -32.844 1.00 45.50 164 ALA A CA 1
ATOM 1286 C C . ALA A 1 164 ? 30.337 -1.885 -32.596 1.00 45.50 164 ALA A C 1
ATOM 1288 O O . ALA A 1 164 ? 29.736 -0.855 -32.308 1.00 45.50 164 ALA A O 1
ATOM 1289 N N . ILE A 1 165 ? 29.718 -3.068 -32.673 1.00 48.50 165 ILE A N 1
ATOM 1290 C CA . ILE A 1 165 ? 28.265 -3.227 -32.508 1.00 48.50 165 ILE A CA 1
ATOM 1291 C C . ILE A 1 165 ? 27.872 -3.073 -31.031 1.00 48.50 165 ILE A C 1
ATOM 1293 O O . ILE A 1 165 ? 26.940 -2.329 -30.730 1.00 48.50 165 ILE A O 1
ATOM 1297 N N . CYS A 1 166 ? 28.636 -3.663 -30.104 1.00 46.88 166 CYS A N 1
ATOM 1298 C CA . CYS A 1 166 ? 28.400 -3.513 -28.661 1.00 46.88 166 CYS A CA 1
ATOM 1299 C C . CYS A 1 166 ? 28.644 -2.085 -28.134 1.00 46.88 166 CYS A C 1
ATOM 1301 O O . CYS A 1 166 ? 28.186 -1.754 -27.048 1.00 46.88 166 CYS A O 1
ATOM 1303 N N . ALA A 1 167 ? 29.344 -1.227 -28.885 1.00 46.03 167 ALA A N 1
ATOM 1304 C CA . ALA A 1 167 ? 29.590 0.166 -28.504 1.00 46.03 167 ALA A CA 1
ATOM 1305 C C . ALA A 1 167 ? 28.550 1.157 -29.067 1.00 46.03 167 ALA A C 1
ATOM 1307 O O . ALA A 1 167 ? 28.518 2.314 -28.648 1.00 46.03 167 ALA A O 1
ATOM 1308 N N . ALA A 1 168 ? 27.729 0.743 -30.040 1.00 44.66 168 ALA A N 1
ATOM 1309 C CA . ALA A 1 168 ? 27.000 1.679 -30.896 1.00 44.66 168 ALA A CA 1
ATOM 1310 C C . ALA A 1 168 ? 25.545 1.969 -30.490 1.00 44.66 168 ALA A C 1
ATOM 1312 O O . ALA A 1 168 ? 25.026 2.997 -30.923 1.00 44.66 168 ALA A O 1
ATOM 1313 N N . ASN A 1 169 ? 24.864 1.103 -29.719 1.00 49.12 169 ASN A N 1
ATOM 1314 C CA . ASN A 1 169 ? 23.408 1.252 -29.545 1.00 49.12 169 ASN A CA 1
ATOM 1315 C C . ASN A 1 169 ? 22.781 0.843 -28.193 1.00 49.12 169 ASN A C 1
ATOM 1317 O O . ASN A 1 169 ? 21.573 0.632 -28.135 1.00 49.12 169 ASN A O 1
ATOM 1321 N N . GLU A 1 170 ? 23.520 0.825 -27.077 1.00 48.09 170 GLU A N 1
ATOM 1322 C CA . GLU A 1 170 ? 22.905 0.723 -25.730 1.00 48.09 170 GLU A CA 1
ATOM 1323 C C . GLU A 1 170 ? 22.299 2.056 -25.231 1.00 48.09 170 GLU A C 1
ATOM 1325 O O . GLU A 1 170 ? 22.301 2.374 -24.043 1.00 48.09 170 GLU A O 1
ATOM 1330 N N . ARG A 1 171 ? 21.709 2.854 -26.134 1.00 48.38 171 ARG A N 1
ATOM 1331 C CA . ARG A 1 171 ? 20.808 3.956 -25.757 1.00 48.38 171 ARG A CA 1
ATOM 1332 C C . ARG A 1 171 ? 19.419 3.391 -25.479 1.00 48.38 171 ARG A C 1
ATOM 1334 O O . ARG A 1 171 ? 18.482 3.582 -26.250 1.00 48.38 171 ARG A O 1
ATOM 1341 N N . SER A 1 172 ? 19.308 2.662 -24.376 1.00 61.00 172 SER A N 1
ATOM 1342 C CA . SER A 1 172 ? 18.080 2.016 -23.924 1.00 61.00 172 SER A CA 1
ATOM 1343 C C . SER A 1 172 ? 17.014 3.062 -23.556 1.00 61.00 172 SER A C 1
ATOM 1345 O O . SER A 1 172 ? 16.981 3.624 -22.466 1.00 61.00 172 SER A O 1
ATOM 1347 N N . VAL A 1 173 ? 16.145 3.387 -24.522 1.00 74.94 173 VAL A N 1
ATOM 1348 C CA . VAL A 1 173 ? 15.173 4.486 -24.398 1.00 74.94 173 VAL A CA 1
ATOM 1349 C C . VAL A 1 173 ? 14.148 4.195 -23.300 1.00 74.94 173 VAL A C 1
ATOM 1351 O O . VAL A 1 173 ? 13.361 3.253 -23.437 1.00 74.94 173 VAL A O 1
ATOM 1354 N N . THR A 1 174 ? 14.120 5.053 -22.275 1.00 80.62 174 THR A N 1
ATOM 1355 C CA . THR A 1 174 ? 13.181 5.058 -21.141 1.00 80.62 174 THR A CA 1
ATOM 1356 C C . THR A 1 174 ? 11.744 4.759 -21.554 1.00 80.62 174 THR A C 1
ATOM 1358 O O . THR A 1 174 ? 11.137 5.492 -22.341 1.00 80.62 174 THR A O 1
ATOM 1361 N N . LYS A 1 175 ? 11.153 3.708 -20.978 1.00 84.38 175 LYS A N 1
ATOM 1362 C CA . LYS A 1 175 ? 9.754 3.331 -21.227 1.00 84.38 175 LYS A CA 1
ATOM 1363 C C . LYS A 1 175 ? 8.811 4.160 -20.351 1.00 84.38 175 LYS A C 1
ATOM 1365 O O . LYS A 1 175 ? 8.203 3.662 -19.407 1.00 84.38 175 LYS A O 1
ATOM 1370 N N . TRP A 1 176 ? 8.681 5.441 -20.702 1.00 86.62 176 TRP A N 1
ATOM 1371 C CA . TRP A 1 176 ? 7.857 6.439 -20.005 1.00 86.62 176 TRP A CA 1
ATOM 1372 C C . TRP A 1 176 ? 6.444 5.979 -19.597 1.00 86.62 176 TRP A C 1
ATOM 1374 O O . TRP A 1 176 ? 6.048 6.307 -18.482 1.00 86.62 176 TRP A O 1
ATOM 1384 N N . PRO A 1 177 ? 5.685 5.194 -20.391 1.00 87.38 177 PRO A N 1
ATOM 1385 C CA . PRO A 1 177 ? 4.388 4.685 -19.942 1.00 87.38 177 PRO A CA 1
ATOM 1386 C C . PRO A 1 177 ? 4.461 3.826 -18.671 1.00 87.38 177 PRO A C 1
ATOM 1388 O O . PRO A 1 177 ? 3.630 3.987 -17.785 1.00 87.38 177 PRO A O 1
ATOM 1391 N N . ALA A 1 178 ? 5.477 2.965 -18.537 1.00 87.50 178 ALA A N 1
ATOM 1392 C CA . ALA A 1 178 ? 5.673 2.160 -17.331 1.00 87.50 178 ALA A CA 1
ATOM 1393 C C . ALA A 1 178 ? 6.061 3.040 -16.132 1.00 87.50 178 ALA A C 1
ATOM 1395 O O . ALA A 1 178 ? 5.518 2.858 -15.048 1.00 87.50 178 ALA A O 1
ATOM 1396 N N . VAL A 1 179 ? 6.916 4.048 -16.342 1.00 91.00 179 VAL A N 1
ATOM 1397 C CA . VAL A 1 179 ? 7.256 5.065 -15.326 1.00 91.00 179 VAL A CA 1
ATOM 1398 C C . VAL A 1 179 ? 6.005 5.803 -14.834 1.00 91.00 179 VAL A C 1
ATOM 1400 O O . VAL A 1 179 ? 5.835 5.974 -13.631 1.00 91.00 179 VAL A O 1
ATOM 1403 N N . ILE A 1 180 ? 5.109 6.205 -15.741 1.00 92.88 180 ILE A N 1
ATOM 1404 C CA . ILE A 1 180 ? 3.858 6.904 -15.405 1.00 92.88 180 ILE A CA 1
ATOM 1405 C C . ILE A 1 180 ? 2.908 5.990 -14.622 1.00 92.88 180 ILE A C 1
ATOM 1407 O O . ILE A 1 180 ? 2.338 6.430 -13.625 1.00 92.88 180 ILE A O 1
ATOM 1411 N N . ILE A 1 181 ? 2.761 4.724 -15.028 1.00 92.69 181 ILE A N 1
ATOM 1412 C CA . ILE A 1 181 ? 1.919 3.747 -14.319 1.00 92.69 181 ILE A CA 1
ATOM 1413 C C . ILE A 1 181 ? 2.471 3.471 -12.914 1.00 92.69 181 ILE A C 1
ATOM 1415 O O . ILE A 1 181 ? 1.708 3.520 -11.955 1.00 92.69 181 ILE A O 1
ATOM 1419 N N . LEU A 1 182 ? 3.783 3.253 -12.771 1.00 92.69 182 LEU A N 1
ATOM 1420 C CA . LEU A 1 182 ? 4.430 3.018 -11.475 1.00 92.69 182 LEU A CA 1
ATOM 1421 C C . LEU A 1 182 ? 4.346 4.248 -10.558 1.00 92.69 182 LEU A C 1
ATOM 1423 O O . LEU A 1 182 ? 4.020 4.108 -9.384 1.00 92.69 182 LEU A O 1
ATOM 1427 N N . PHE A 1 183 ? 4.563 5.459 -11.083 1.00 95.62 183 PHE A N 1
ATOM 1428 C CA . PHE A 1 183 ? 4.382 6.703 -10.324 1.00 95.62 183 PHE A CA 1
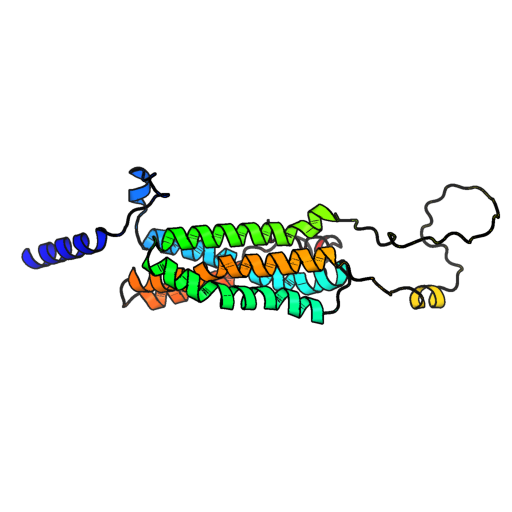ATOM 1429 C C . PHE A 1 183 ? 2.930 6.867 -9.849 1.00 95.62 183 PHE A C 1
ATOM 1431 O O . PHE A 1 183 ? 2.686 7.185 -8.685 1.00 95.62 183 PHE A O 1
ATOM 1438 N N . ALA A 1 184 ? 1.956 6.615 -10.731 1.00 96.38 184 ALA A N 1
ATOM 1439 C CA . ALA A 1 184 ? 0.539 6.658 -10.381 1.00 96.38 184 ALA A CA 1
ATOM 1440 C C . ALA A 1 184 ? 0.174 5.586 -9.342 1.00 96.38 184 ALA A C 1
ATOM 1442 O O . ALA A 1 184 ? -0.588 5.875 -8.425 1.00 96.38 184 ALA A O 1
ATOM 1443 N N . ALA A 1 185 ? 0.745 4.382 -9.440 1.00 95.19 185 ALA A N 1
ATOM 1444 C CA . ALA A 1 185 ? 0.552 3.313 -8.468 1.00 95.19 185 ALA A CA 1
ATOM 1445 C C . ALA A 1 185 ? 1.115 3.693 -7.087 1.00 95.19 185 ALA A C 1
ATOM 1447 O O . ALA A 1 185 ? 0.373 3.639 -6.111 1.00 95.19 185 ALA A O 1
ATOM 1448 N N . SER A 1 186 ? 2.357 4.184 -6.993 1.00 95.44 186 SER A N 1
ATOM 1449 C CA . SER A 1 186 ? 2.927 4.707 -5.737 1.00 95.44 186 SER A CA 1
ATOM 1450 C C . SER A 1 186 ? 2.087 5.833 -5.128 1.00 95.44 186 SER A C 1
ATOM 1452 O O . SER A 1 186 ? 1.860 5.857 -3.918 1.00 95.44 186 SER A O 1
ATOM 1454 N N . PHE A 1 187 ? 1.589 6.756 -5.958 1.00 97.19 187 PHE A N 1
ATOM 1455 C CA . PHE A 1 187 ? 0.737 7.854 -5.502 1.00 97.19 187 PHE A CA 1
ATOM 1456 C C . PHE A 1 187 ? -0.612 7.344 -4.971 1.00 97.19 187 PHE A C 1
ATOM 1458 O O . PHE A 1 187 ? -1.035 7.739 -3.890 1.00 97.19 187 PHE A O 1
ATOM 1465 N N . VAL A 1 188 ? -1.285 6.433 -5.684 1.00 96.88 188 VAL A N 1
ATOM 1466 C CA . VAL A 1 188 ? -2.550 5.829 -5.222 1.00 96.88 188 VAL A CA 1
ATOM 1467 C C . VAL A 1 188 ? -2.327 4.981 -3.965 1.00 96.88 188 VAL A C 1
ATOM 1469 O O . VAL A 1 188 ? -3.145 5.047 -3.050 1.00 96.88 188 VAL A O 1
ATOM 1472 N N . ASN A 1 189 ? -1.200 4.270 -3.865 1.00 95.88 189 ASN A N 1
ATOM 1473 C CA . ASN A 1 189 ? -0.824 3.511 -2.674 1.00 95.88 189 ASN A CA 1
ATOM 1474 C C . ASN A 1 189 ? -0.791 4.423 -1.441 1.00 95.88 189 ASN A C 1
ATOM 1476 O O . ASN A 1 189 ? -1.528 4.189 -0.487 1.00 95.88 189 ASN A O 1
ATOM 1480 N N . GLY A 1 190 ? -0.019 5.515 -1.490 1.00 96.06 190 GLY A N 1
ATOM 1481 C CA . GLY A 1 190 ? 0.102 6.459 -0.374 1.00 96.06 190 GLY A CA 1
ATOM 1482 C C . GLY A 1 190 ? -1.222 7.123 0.045 1.00 96.06 190 GLY A C 1
ATOM 1483 O O . GLY A 1 190 ? -1.409 7.401 1.234 1.00 96.06 190 GLY A O 1
ATOM 1484 N N . LEU A 1 191 ? -2.184 7.293 -0.878 1.00 96.69 191 LEU A N 1
ATOM 1485 C CA . LEU A 1 191 ? -3.535 7.766 -0.542 1.00 96.69 191 LEU A CA 1
ATOM 1486 C C . LEU A 1 191 ? -4.267 6.804 0.407 1.00 96.69 191 LEU A C 1
ATOM 1488 O O . LEU A 1 191 ? -4.789 7.239 1.434 1.00 96.69 191 LEU A O 1
ATOM 1492 N N . GLY A 1 192 ? -4.296 5.507 0.084 1.00 94.31 192 GLY A N 1
ATOM 1493 C CA . GLY A 1 192 ? -4.932 4.485 0.926 1.00 94.31 192 GLY A CA 1
ATOM 1494 C C . GLY A 1 192 ? -4.140 4.212 2.207 1.00 94.31 192 GLY A C 1
ATOM 1495 O O . GLY A 1 192 ? -4.679 4.260 3.315 1.00 94.31 192 GLY A O 1
ATOM 1496 N N . TYR A 1 193 ? -2.828 4.055 2.045 1.00 92.50 193 TYR A N 1
ATOM 1497 C CA . TYR A 1 193 ? -1.826 3.766 3.071 1.00 92.50 193 TYR A CA 1
ATOM 1498 C C . TYR A 1 193 ? -1.696 4.862 4.154 1.00 92.50 193 TYR A C 1
ATOM 1500 O O . TYR A 1 193 ? -1.086 4.661 5.201 1.00 92.50 193 TYR A O 1
ATOM 1508 N N . THR A 1 194 ? -2.316 6.031 3.972 1.00 95.12 194 THR A N 1
ATOM 1509 C CA . THR A 1 194 ? -2.426 7.022 5.055 1.00 95.12 194 THR A CA 1
ATOM 1510 C C . THR A 1 194 ? -3.442 6.604 6.125 1.00 95.12 194 THR A C 1
ATOM 1512 O O . THR A 1 194 ? -3.205 6.818 7.316 1.00 95.12 194 THR A O 1
ATOM 1515 N N . ALA A 1 195 ? -4.562 5.973 5.750 1.00 94.06 195 ALA A N 1
ATOM 1516 C CA . ALA A 1 195 ? -5.586 5.540 6.710 1.00 94.06 195 ALA A CA 1
ATOM 1517 C C . ALA A 1 195 ? -5.052 4.447 7.656 1.00 94.06 195 ALA A C 1
ATOM 1519 O O . ALA A 1 195 ? -5.327 4.473 8.861 1.00 94.06 195 ALA A O 1
ATOM 1520 N N . PHE A 1 196 ? -4.219 3.558 7.109 1.00 93.19 196 PHE A N 1
ATOM 1521 C CA . PHE A 1 196 ? -3.457 2.521 7.801 1.00 93.19 196 PHE A CA 1
ATOM 1522 C C . PHE A 1 196 ? -2.734 3.028 9.066 1.00 93.19 196 PHE A C 1
ATOM 1524 O O . PHE A 1 196 ? -2.773 2.367 10.107 1.00 93.19 196 PHE A O 1
ATOM 1531 N N . TYR A 1 197 ? -2.121 4.218 9.012 1.00 92.06 197 TYR A N 1
ATOM 1532 C CA . TYR A 1 197 ? -1.469 4.853 10.163 1.00 92.06 197 TYR A CA 1
ATOM 1533 C C . TYR A 1 197 ? -2.388 5.819 10.921 1.00 92.06 197 TYR A C 1
ATOM 1535 O O . TYR A 1 197 ? -2.575 5.659 12.128 1.00 92.06 197 TYR A O 1
ATOM 1543 N N . THR A 1 198 ? -2.958 6.815 10.232 1.00 93.31 198 THR A N 1
ATOM 1544 C CA . THR A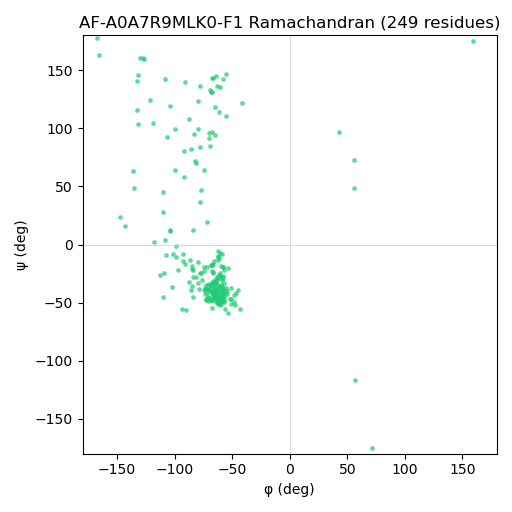 1 198 ? -3.673 7.950 10.849 1.00 93.31 198 THR A CA 1
ATOM 1545 C C . THR A 1 198 ? -4.966 7.530 11.546 1.00 93.31 198 THR A C 1
ATOM 1547 O O . THR A 1 198 ? -5.416 8.206 12.468 1.00 93.31 198 THR A O 1
ATOM 1550 N N . ILE A 1 199 ? -5.559 6.403 11.143 1.00 93.44 199 ILE A N 1
ATOM 1551 C CA . ILE A 1 199 ? -6.775 5.859 11.757 1.00 93.44 199 ILE A CA 1
ATOM 1552 C C . ILE A 1 199 ? -6.480 4.575 12.539 1.00 93.44 199 ILE A C 1
ATOM 1554 O O . ILE A 1 199 ? -6.960 4.428 13.664 1.00 93.44 199 ILE A O 1
ATOM 1558 N N . GLY A 1 200 ? -5.694 3.660 11.964 1.00 91.31 200 GLY A N 1
ATOM 1559 C CA . GLY A 1 200 ? -5.458 2.328 12.526 1.00 91.31 200 GLY A CA 1
ATOM 1560 C C . GLY A 1 200 ? -4.770 2.329 13.894 1.00 91.31 200 GLY A C 1
ATOM 1561 O O . GLY A 1 200 ? -5.288 1.731 14.840 1.00 91.31 200 GLY A O 1
ATOM 1562 N N . LEU A 1 201 ? -3.640 3.036 14.031 1.00 91.25 201 LEU A N 1
ATOM 1563 C CA . LEU A 1 201 ? -2.879 3.053 15.289 1.00 91.25 201 LEU A CA 1
ATOM 1564 C C . LEU A 1 201 ? -3.644 3.760 16.430 1.00 91.25 201 LEU A C 1
ATOM 1566 O O . LEU A 1 201 ? -3.775 3.144 17.491 1.00 91.25 201 LEU A O 1
ATOM 1570 N N . PRO A 1 202 ? -4.230 4.968 16.248 1.00 91.25 202 PRO A N 1
ATOM 1571 C CA . PRO A 1 202 ? -5.023 5.606 17.303 1.00 91.25 202 PRO A CA 1
ATOM 1572 C C . PRO A 1 202 ? -6.286 4.823 17.665 1.00 91.25 202 PRO A C 1
ATOM 1574 O O . PRO A 1 202 ? -6.706 4.842 18.816 1.00 91.25 202 PR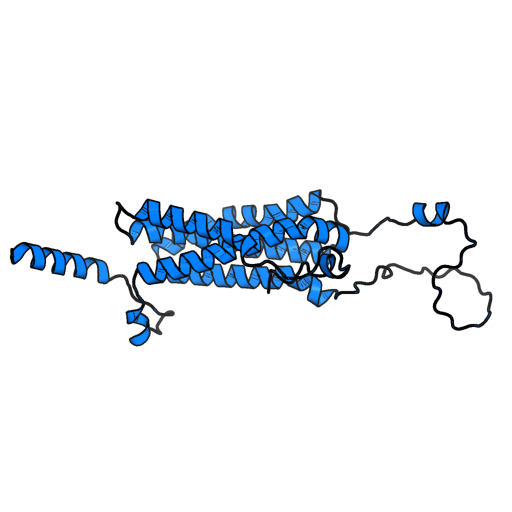O A O 1
ATOM 1577 N N . TYR A 1 203 ? -6.900 4.100 16.719 1.00 89.94 203 TYR A N 1
ATOM 1578 C CA . TYR A 1 203 ? -8.042 3.244 17.042 1.00 89.94 203 TYR A CA 1
ATOM 1579 C C . TYR A 1 203 ? -7.651 2.096 17.987 1.00 89.94 203 TYR A C 1
ATOM 1581 O O . TYR A 1 203 ? -8.408 1.812 18.911 1.00 89.94 203 TYR A O 1
ATOM 1589 N N . ILE A 1 204 ? -6.477 1.473 17.827 1.00 89.19 204 ILE A N 1
ATOM 1590 C CA . ILE A 1 204 ? -6.002 0.432 18.762 1.00 89.19 204 ILE A CA 1
ATOM 1591 C C . ILE A 1 204 ? -5.644 1.011 20.135 1.00 89.19 204 ILE A C 1
ATOM 1593 O O . ILE A 1 204 ? -5.940 0.366 21.142 1.00 89.19 204 ILE A O 1
ATOM 1597 N N . ASP A 1 205 ? -5.050 2.204 20.196 1.00 89.25 205 ASP A N 1
ATOM 1598 C CA . ASP A 1 205 ? -4.736 2.853 21.477 1.00 89.25 205 ASP A CA 1
ATOM 1599 C C . ASP A 1 205 ? -6.015 3.235 22.244 1.00 89.25 205 ASP A C 1
ATOM 1601 O O . ASP A 1 205 ? -6.160 2.878 23.413 1.00 89.25 205 ASP A O 1
ATOM 1605 N N . ASP A 1 206 ? -6.999 3.832 21.557 1.00 88.69 206 ASP A N 1
ATOM 1606 C CA . ASP A 1 206 ? -8.308 4.181 22.129 1.00 88.69 206 ASP A CA 1
ATOM 1607 C C . ASP A 1 206 ? -9.132 2.941 22.550 1.00 88.69 206 ASP A C 1
ATOM 1609 O O . ASP A 1 206 ? -9.874 3.001 23.527 1.00 88.69 206 ASP A O 1
ATOM 1613 N N . ASN A 1 207 ? -9.028 1.813 21.827 1.00 85.31 207 ASN A N 1
ATOM 1614 C CA . ASN A 1 207 ? -9.888 0.626 22.011 1.00 85.31 207 ASN A CA 1
ATOM 1615 C C . ASN A 1 207 ? -9.199 -0.547 22.741 1.00 85.31 207 ASN A C 1
ATOM 1617 O O . ASN A 1 207 ? -9.718 -1.668 22.750 1.00 85.31 207 ASN A O 1
ATOM 1621 N N . THR A 1 208 ? -8.027 -0.344 23.350 1.00 85.62 208 THR A N 1
ATOM 1622 C CA . THR A 1 208 ? -7.372 -1.368 24.183 1.00 85.62 208 THR A CA 1
ATOM 1623 C C . THR A 1 208 ? -6.952 -0.808 25.539 1.00 85.62 208 THR A C 1
ATOM 1625 O O . THR A 1 208 ? -6.856 0.398 25.740 1.00 85.62 208 THR A O 1
ATOM 1628 N N . SER A 1 209 ? -6.725 -1.680 26.532 1.00 82.19 209 SER A N 1
ATOM 1629 C CA . SER A 1 209 ? -6.377 -1.186 27.870 1.00 82.19 209 SER A CA 1
ATOM 1630 C C . SER A 1 209 ? -5.050 -0.419 27.829 1.00 82.19 209 SER A C 1
ATOM 1632 O O . SER A 1 209 ? -4.070 -0.899 27.254 1.00 82.19 209 SER A O 1
ATOM 1634 N N . LYS A 1 210 ? -4.980 0.733 28.505 1.00 79.38 210 LYS A N 1
ATOM 1635 C CA . LYS A 1 210 ? -3.798 1.622 28.511 1.00 79.38 210 LYS A CA 1
ATOM 1636 C C . LYS A 1 210 ? -2.507 0.948 29.008 1.00 79.38 210 LYS A C 1
ATOM 1638 O O . LYS A 1 210 ? -1.412 1.410 28.714 1.00 79.38 210 LYS A O 1
ATOM 1643 N N . LYS A 1 211 ? -2.620 -0.177 29.729 1.00 81.62 211 LYS A N 1
ATOM 1644 C CA . LYS A 1 211 ? -1.488 -1.016 30.167 1.00 81.62 211 LYS A CA 1
ATOM 1645 C C . LYS A 1 211 ? -1.013 -2.017 29.096 1.00 81.62 211 LYS A C 1
ATOM 1647 O O . LYS A 1 211 ? 0.114 -2.492 29.174 1.00 81.62 211 LYS A O 1
ATOM 1652 N N . SER A 1 212 ? -1.861 -2.360 28.125 1.00 83.12 212 SER A N 1
ATOM 1653 C CA . SER A 1 212 ? -1.591 -3.346 27.065 1.00 83.12 212 SER A CA 1
ATOM 1654 C C . SER A 1 212 ? -1.403 -2.747 25.670 1.00 83.12 212 SER A C 1
ATOM 1656 O O . SER A 1 212 ? -0.729 -3.377 24.862 1.00 83.12 212 SER A O 1
ATOM 1658 N N . SER A 1 213 ? -1.958 -1.562 25.381 1.00 86.44 213 SER A N 1
ATOM 1659 C CA . SER A 1 213 ? -1.817 -0.877 24.083 1.00 86.44 213 SER A CA 1
ATOM 1660 C C . SER A 1 213 ? -0.384 -0.907 23.512 1.00 86.44 213 SER A C 1
ATOM 1662 O O . SER A 1 213 ? -0.200 -1.472 22.430 1.00 86.44 213 SER A O 1
ATOM 1664 N N . PRO A 1 214 ? 0.670 -0.452 24.229 1.00 88.94 214 PRO A N 1
ATOM 1665 C CA . PRO A 1 214 ? 2.029 -0.458 23.681 1.00 88.94 214 PRO A CA 1
ATOM 1666 C C . PRO A 1 214 ? 2.556 -1.861 23.343 1.00 88.94 214 PRO A C 1
ATOM 1668 O O . PRO A 1 214 ? 3.372 -1.989 22.433 1.00 88.94 214 PRO A O 1
ATOM 1671 N N . LEU A 1 215 ? 2.073 -2.923 24.003 1.00 89.56 215 LEU A N 1
ATOM 1672 C CA . LEU A 1 215 ? 2.419 -4.304 23.646 1.00 89.56 215 LEU A CA 1
ATOM 1673 C C . LEU A 1 215 ? 1.740 -4.725 22.336 1.00 89.56 215 LEU A C 1
ATOM 1675 O O . LEU A 1 215 ? 2.382 -5.352 21.500 1.00 89.56 215 LEU A O 1
ATOM 1679 N N . TYR A 1 216 ? 0.476 -4.350 22.128 1.00 88.00 216 TYR A N 1
ATOM 1680 C CA . TYR A 1 216 ? -0.269 -4.648 20.900 1.00 88.00 216 TYR A CA 1
ATOM 1681 C C . TYR A 1 216 ? 0.259 -3.883 19.680 1.00 88.00 216 TYR A C 1
ATOM 1683 O O . TYR A 1 216 ? 0.399 -4.464 18.599 1.00 88.00 216 TYR A O 1
ATOM 1691 N N . LEU A 1 217 ? 0.611 -2.608 19.859 1.00 90.75 217 LEU A N 1
ATOM 1692 C CA . LEU A 1 217 ? 1.252 -1.794 18.824 1.00 90.75 217 LEU A CA 1
ATOM 1693 C C . LEU A 1 217 ? 2.647 -2.346 18.480 1.00 90.75 217 LEU A C 1
ATOM 1695 O O . LEU A 1 217 ? 2.949 -2.546 17.304 1.00 90.75 217 LEU A O 1
ATOM 1699 N N . SER A 1 218 ? 3.459 -2.690 19.490 1.00 91.19 218 SER A N 1
ATOM 1700 C CA . SER A 1 218 ? 4.782 -3.305 19.282 1.00 91.19 218 SER A CA 1
ATOM 1701 C C . SER A 1 218 ? 4.688 -4.660 18.577 1.00 91.19 218 SER A C 1
ATOM 1703 O O . SER A 1 218 ? 5.409 -4.896 17.614 1.00 91.19 218 SER A O 1
ATOM 1705 N N . PHE A 1 219 ? 3.766 -5.530 19.003 1.00 91.12 219 PHE A N 1
ATOM 1706 C CA . PHE A 1 219 ? 3.528 -6.835 18.380 1.00 91.12 219 PHE A CA 1
ATOM 1707 C C . PHE A 1 219 ? 3.137 -6.699 16.904 1.00 91.12 219 PHE A C 1
ATOM 1709 O O . PHE A 1 219 ? 3.681 -7.402 16.055 1.00 91.12 219 PHE A O 1
ATOM 1716 N N . THR A 1 220 ? 2.260 -5.745 16.581 1.00 90.06 220 THR A N 1
ATOM 1717 C CA . THR A 1 220 ? 1.863 -5.486 15.190 1.00 90.06 220 THR A CA 1
ATOM 1718 C C . THR A 1 220 ? 3.032 -4.956 14.353 1.00 90.06 220 THR A C 1
ATOM 1720 O O . THR A 1 220 ? 3.227 -5.390 13.218 1.00 90.06 220 THR A O 1
ATOM 1723 N N . ALA A 1 221 ? 3.860 -4.072 14.919 1.00 88.75 221 ALA A N 1
ATOM 1724 C CA . ALA A 1 221 ? 5.078 -3.599 14.265 1.00 88.75 221 ALA A CA 1
ATOM 1725 C C . ALA A 1 221 ? 6.089 -4.739 14.026 1.00 88.75 221 ALA A C 1
ATOM 1727 O O . ALA A 1 221 ? 6.699 -4.794 12.960 1.00 88.75 221 ALA A O 1
ATOM 1728 N N . SER A 1 222 ? 6.230 -5.685 14.963 1.00 91.38 222 SER A N 1
ATOM 1729 C CA . SER A 1 222 ? 7.054 -6.887 14.772 1.00 91.38 222 SER A CA 1
ATOM 1730 C C . SER A 1 222 ? 6.503 -7.811 13.683 1.00 91.38 222 SER A C 1
ATOM 1732 O O . SER A 1 222 ? 7.272 -8.249 12.833 1.00 91.38 222 SER A O 1
ATOM 1734 N N . LEU A 1 223 ? 5.189 -8.073 13.653 1.00 88.38 223 LEU A N 1
ATOM 1735 C CA . LEU A 1 223 ? 4.564 -8.883 12.598 1.00 88.38 223 LEU A CA 1
ATOM 1736 C C . LEU A 1 223 ? 4.761 -8.272 11.208 1.00 88.38 223 LEU A C 1
ATOM 1738 O O . LEU A 1 223 ? 5.053 -8.997 10.260 1.00 88.38 223 LEU A O 1
ATOM 1742 N N . ARG A 1 224 ? 4.684 -6.942 11.086 1.00 88.88 224 ARG A N 1
ATOM 1743 C CA . ARG A 1 224 ? 4.959 -6.247 9.824 1.00 88.88 224 ARG A CA 1
ATOM 1744 C C . ARG A 1 224 ? 6.358 -6.529 9.273 1.00 88.88 224 ARG A C 1
ATOM 1746 O O . ARG A 1 224 ? 6.508 -6.708 8.068 1.00 88.88 224 ARG A O 1
ATOM 1753 N N . LEU A 1 225 ? 7.371 -6.595 10.138 1.00 87.69 225 LEU A N 1
ATOM 1754 C CA . LEU A 1 225 ? 8.746 -6.905 9.728 1.00 87.69 225 LEU A CA 1
ATOM 1755 C C . LEU A 1 225 ? 8.911 -8.349 9.218 1.00 87.69 225 LEU A C 1
ATOM 1757 O O . LEU A 1 225 ? 9.879 -8.624 8.517 1.00 87.69 225 LEU A O 1
ATOM 1761 N N . LEU A 1 226 ? 7.970 -9.252 9.524 1.00 84.38 226 LEU A N 1
ATOM 1762 C CA . LEU A 1 226 ? 7.952 -10.630 9.016 1.00 84.38 226 LEU A CA 1
ATOM 1763 C C . LEU A 1 226 ? 7.249 -10.774 7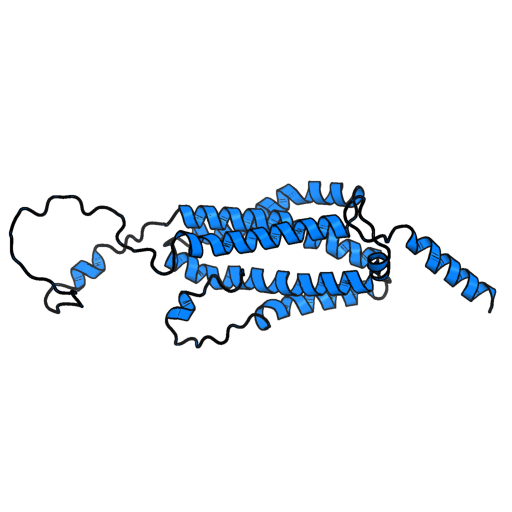.658 1.00 84.38 226 LEU A C 1
ATOM 1765 O O . LEU A 1 226 ? 7.410 -11.808 7.016 1.00 84.38 226 LEU A O 1
ATOM 1769 N N . GLY A 1 227 ? 6.500 -9.764 7.196 1.00 79.62 227 GLY A N 1
ATOM 1770 C CA . GLY A 1 227 ? 5.785 -9.798 5.912 1.00 79.62 227 GLY A CA 1
ATOM 1771 C C . GLY A 1 227 ? 6.634 -10.275 4.726 1.00 79.62 227 GLY A C 1
ATOM 1772 O O . GLY A 1 227 ? 6.248 -11.246 4.075 1.00 79.62 227 GLY A O 1
ATOM 1773 N N . PRO A 1 228 ? 7.825 -9.695 4.489 1.00 74.31 228 PRO A N 1
ATOM 1774 C CA . PRO A 1 228 ? 8.696 -10.099 3.382 1.00 74.31 228 PRO A CA 1
ATOM 1775 C C . PRO A 1 228 ? 9.284 -11.512 3.529 1.00 74.31 228 PRO A C 1
ATOM 1777 O O . PRO A 1 228 ? 9.772 -12.077 2.559 1.00 74.31 228 PRO A O 1
ATOM 1780 N N . SER A 1 229 ? 9.269 -12.089 4.736 1.00 75.56 229 SER A N 1
ATOM 1781 C CA . SER A 1 229 ? 9.730 -13.462 4.987 1.00 75.56 229 SER A CA 1
ATOM 1782 C C . SER A 1 229 ? 8.650 -14.513 4.726 1.00 75.56 229 SER A C 1
ATOM 1784 O O . SER A 1 229 ? 8.979 -15.686 4.582 1.00 75.56 229 SER A O 1
ATOM 1786 N N . LEU A 1 230 ? 7.374 -14.115 4.681 1.00 68.62 230 LEU A N 1
ATOM 1787 C CA . LEU A 1 230 ? 6.253 -15.010 4.379 1.00 68.62 230 LEU A CA 1
ATOM 1788 C C . LEU A 1 230 ? 5.991 -15.110 2.869 1.00 68.62 230 LEU A C 1
ATOM 1790 O O . LEU A 1 230 ? 5.620 -16.177 2.393 1.00 68.62 230 LEU A O 1
ATOM 1794 N N . ASP A 1 231 ? 6.241 -14.032 2.122 1.00 59.09 231 ASP A N 1
ATOM 1795 C CA . ASP A 1 231 ? 6.117 -13.979 0.659 1.00 59.09 231 ASP A CA 1
ATOM 1796 C C . ASP A 1 231 ? 7.448 -14.331 -0.038 1.00 59.09 231 ASP A C 1
ATOM 1798 O O . ASP A 1 231 ? 8.059 -13.532 -0.746 1.00 59.09 231 ASP A O 1
ATOM 1802 N N . SER A 1 232 ? 7.959 -15.533 0.249 1.00 56.91 232 SER A N 1
ATOM 1803 C CA . SER A 1 232 ? 9.189 -16.072 -0.350 1.00 56.91 232 SER A CA 1
ATOM 1804 C C . SER A 1 232 ? 8.847 -17.047 -1.486 1.00 56.91 232 SER A C 1
ATOM 1806 O O . SER A 1 232 ? 8.541 -18.207 -1.199 1.00 56.91 232 SER A O 1
ATOM 1808 N N . PRO A 1 233 ? 8.891 -16.635 -2.769 1.00 54.84 233 PRO A N 1
ATOM 1809 C CA . PRO A 1 233 ? 8.646 -17.546 -3.882 1.00 54.84 233 PRO A CA 1
ATOM 1810 C C . PRO A 1 233 ? 9.774 -18.581 -3.996 1.00 54.84 233 PRO A C 1
ATOM 1812 O O . PRO A 1 233 ? 10.951 -18.221 -4.031 1.00 54.84 233 PRO A O 1
ATOM 1815 N N . ASP A 1 234 ? 9.409 -19.860 -4.115 1.00 51.75 234 ASP A N 1
ATOM 1816 C CA . ASP A 1 234 ? 10.324 -21.016 -4.191 1.00 51.75 234 ASP A CA 1
ATOM 1817 C C . ASP A 1 234 ? 10.980 -21.159 -5.587 1.00 51.75 234 ASP A C 1
ATOM 1819 O O . ASP A 1 234 ? 10.984 -22.214 -6.222 1.00 51.75 234 ASP A O 1
ATOM 1823 N N . ILE A 1 235 ? 11.481 -20.038 -6.117 1.00 55.44 235 ILE A N 1
ATOM 1824 C CA . ILE A 1 235 ? 12.133 -19.916 -7.424 1.00 55.44 235 ILE A CA 1
ATOM 1825 C C . ILE A 1 235 ? 13.637 -19.814 -7.185 1.00 55.44 235 ILE A C 1
ATOM 1827 O O . ILE A 1 235 ? 14.116 -18.875 -6.546 1.00 55.44 235 ILE A O 1
ATOM 1831 N N . SER A 1 236 ? 14.397 -20.769 -7.723 1.00 45.88 236 SER A N 1
ATOM 1832 C CA . SER A 1 236 ? 15.848 -20.805 -7.533 1.00 45.88 236 SER A CA 1
ATOM 1833 C C . SER A 1 236 ? 16.524 -19.539 -8.094 1.00 45.88 236 SER A C 1
ATOM 1835 O O . SER A 1 236 ? 16.233 -19.167 -9.232 1.00 45.88 236 SER A O 1
ATOM 1837 N N . PRO A 1 237 ? 17.482 -18.908 -7.378 1.00 54.75 237 PRO A N 1
ATOM 1838 C CA . PRO A 1 237 ? 18.206 -17.725 -7.866 1.00 54.75 237 PRO A CA 1
ATOM 1839 C C . PRO A 1 237 ? 19.023 -17.931 -9.156 1.00 54.75 237 PRO A C 1
ATOM 1841 O O . PRO A 1 237 ? 19.592 -16.976 -9.681 1.00 54.75 237 PRO A O 1
ATOM 1844 N N . THR A 1 238 ? 19.130 -19.168 -9.648 1.00 52.00 238 THR A N 1
ATOM 1845 C CA . THR A 1 238 ? 19.772 -19.527 -10.920 1.00 52.00 238 THR A CA 1
ATOM 1846 C C . THR A 1 238 ? 18.808 -19.583 -12.110 1.00 52.00 238 THR A C 1
ATOM 1848 O O . THR A 1 238 ? 19.277 -19.721 -13.241 1.00 52.00 238 THR A O 1
ATOM 1851 N N . ASP A 1 239 ? 17.491 -19.470 -11.904 1.00 48.41 239 ASP A N 1
ATOM 1852 C CA . ASP A 1 239 ? 16.519 -19.444 -13.000 1.00 48.41 239 ASP A CA 1
ATOM 1853 C C . ASP A 1 239 ? 16.472 -18.040 -13.647 1.00 48.41 239 ASP A C 1
ATOM 1855 O O . ASP A 1 239 ? 16.184 -17.058 -12.954 1.00 48.41 239 ASP A O 1
ATOM 1859 N N . PRO A 1 240 ? 16.702 -17.890 -14.969 1.00 53.84 240 PRO A N 1
ATOM 1860 C CA . PRO A 1 240 ? 16.564 -16.598 -15.649 1.00 53.84 240 PRO A CA 1
ATOM 1861 C C . PRO A 1 240 ? 15.152 -15.984 -15.548 1.00 53.84 240 PRO A C 1
ATOM 1863 O O . PRO A 1 240 ? 15.005 -14.773 -15.730 1.00 53.84 240 PRO A O 1
ATOM 1866 N N . GLN A 1 241 ? 14.116 -16.764 -15.221 1.00 52.03 241 GLN A N 1
ATOM 1867 C CA . GLN A 1 241 ? 12.764 -16.263 -14.956 1.00 52.03 241 GLN A CA 1
ATOM 1868 C C . GLN A 1 241 ? 12.644 -15.501 -13.627 1.00 52.03 241 GLN A C 1
ATOM 1870 O O . GLN A 1 241 ? 11.728 -14.689 -13.495 1.00 52.03 241 GLN A O 1
ATOM 1875 N N . TRP A 1 242 ? 13.577 -15.667 -12.679 1.00 53.41 242 TRP A N 1
ATOM 1876 C CA . TRP A 1 242 ? 13.572 -14.971 -11.381 1.00 53.41 242 TRP A CA 1
ATOM 1877 C C . TRP A 1 242 ? 13.534 -13.438 -11.543 1.00 53.41 242 TRP A C 1
ATOM 1879 O O . TRP A 1 242 ? 12.756 -12.751 -10.887 1.00 53.41 242 TRP A O 1
ATOM 1889 N N . VAL A 1 243 ? 14.282 -12.898 -12.514 1.00 51.41 243 VAL A N 1
ATOM 1890 C CA . VAL A 1 243 ? 14.275 -11.460 -12.867 1.00 51.41 243 VAL A CA 1
ATOM 1891 C C . VAL A 1 243 ? 13.000 -11.055 -13.636 1.00 51.41 243 VAL A C 1
ATOM 1893 O O . VAL A 1 243 ? 12.593 -9.893 -13.633 1.00 51.41 243 VAL A O 1
ATOM 1896 N N . GLY A 1 244 ? 12.326 -12.006 -14.287 1.00 56.09 244 GLY A N 1
ATOM 1897 C CA . GLY A 1 244 ? 11.048 -11.789 -14.975 1.00 56.09 244 GLY A CA 1
ATOM 1898 C C . GLY A 1 244 ? 9.834 -11.731 -14.038 1.00 56.09 244 GLY A C 1
ATOM 1899 O O . GLY A 1 244 ? 8.836 -11.096 -14.383 1.00 56.09 244 GLY A O 1
ATOM 1900 N N . ALA A 1 245 ? 9.934 -12.346 -12.858 1.00 61.50 245 ALA A N 1
ATOM 1901 C CA . ALA A 1 245 ? 8.853 -12.568 -11.895 1.00 61.50 245 ALA A CA 1
ATOM 1902 C C . ALA A 1 245 ? 8.564 -11.388 -10.939 1.00 61.50 245 ALA A C 1
ATOM 1904 O O . ALA A 1 245 ? 7.824 -11.558 -9.975 1.00 61.50 245 ALA A O 1
ATOM 1905 N N . TRP A 1 246 ? 9.103 -10.189 -11.205 1.00 70.25 246 TRP A N 1
ATOM 1906 C CA . TRP A 1 246 ? 8.997 -8.988 -10.347 1.00 70.25 246 TRP A CA 1
ATOM 1907 C C . TRP A 1 246 ? 7.569 -8.495 -10.049 1.00 70.25 246 TRP A C 1
ATOM 1909 O O . TRP A 1 246 ? 7.406 -7.568 -9.266 1.00 70.25 246 TRP A O 1
ATOM 1919 N N . TRP A 1 247 ? 6.553 -9.056 -10.705 1.00 69.12 247 TRP A N 1
ATOM 1920 C CA . TRP A 1 247 ? 5.150 -8.660 -10.591 1.00 69.12 247 TRP A CA 1
ATOM 1921 C C . TRP A 1 247 ? 4.333 -9.550 -9.637 1.00 69.12 247 TRP A C 1
ATOM 1923 O O . TRP A 1 247 ? 3.192 -9.206 -9.345 1.00 69.12 247 TRP A O 1
ATOM 1933 N N . ILE A 1 248 ? 4.881 -10.686 -9.181 1.00 65.50 248 ILE A N 1
ATOM 1934 C CA . ILE A 1 248 ? 4.125 -11.716 -8.446 1.00 65.50 248 ILE A CA 1
ATOM 1935 C C . ILE A 1 248 ? 3.729 -11.243 -7.038 1.00 65.50 248 ILE A C 1
ATOM 1937 O O . ILE A 1 248 ? 2.560 -11.331 -6.695 1.00 65.50 248 ILE A O 1
ATOM 1941 N N . GLY A 1 249 ? 4.640 -10.639 -6.268 1.00 64.81 249 GLY A N 1
ATOM 1942 C CA . GLY A 1 249 ? 4.375 -10.094 -4.916 1.00 64.81 249 GLY A CA 1
ATOM 1943 C C . GLY A 1 249 ? 3.513 -8.815 -4.880 1.00 64.81 249 GLY A C 1
ATOM 1944 O O . GLY A 1 249 ? 3.542 -8.053 -3.911 1.00 64.81 249 GLY A O 1
ATOM 1945 N N . PHE A 1 250 ? 2.766 -8.550 -5.956 1.00 66.00 250 PHE A N 1
ATOM 1946 C CA . PHE A 1 250 ? 1.721 -7.524 -6.047 1.00 66.00 250 PHE A CA 1
ATOM 1947 C C . PHE A 1 250 ? 0.321 -8.119 -6.328 1.00 66.00 250 PHE A C 1
ATOM 1949 O O . PHE A 1 250 ? -0.617 -7.340 -6.522 1.00 66.00 250 PHE A O 1
ATOM 1956 N N . VAL A 1 251 ? 0.179 -9.453 -6.406 1.00 67.75 251 VAL A N 1
ATOM 1957 C CA . VAL A 1 251 ? -1.024 -10.176 -6.880 1.00 67.75 251 VAL A CA 1
ATOM 1958 C C . VAL A 1 251 ? -1.465 -11.249 -5.886 1.00 67.75 251 VAL A C 1
ATOM 1960 O O . VAL A 1 251 ? -2.637 -11.159 -5.459 1.00 67.75 251 VAL A O 1
#